Protein AF-A0A8J2T578-F1 (afdb_monomer)

Foldseek 3Di:
DDDLVNLLVVLLVLLLVLLVVLLVVLVVLCVLLVLLAPDPDRDVVSLVVSLVVLLVVLVPDPVVVVVNVVSLVSNLVSLVSQQPDDDPVLNVLSVLLNVLSVVLVVLCVPQQNVLSVCSVVVCPDPDHSSVSSNSNNVSSVSSSVSSVSNVVSSVVVVVVVVVVVVVVVVVVVVVVVVVVVVVVVVVVVVVVVVVVVVVVVVVVVVVVVVVVVVVVVVVVVVVVVLVPDPVNVVVVCCCVPPPPVVVVVVVVVVVVVVVVVVVVVVD

Solvent-accessible surface area (backbone atoms only — not comparable to full-atom values): 14144 Å² total; per-residue (Å²): 131,86,50,69,72,56,48,36,53,49,14,51,50,36,32,50,54,25,35,52,51,52,34,52,63,39,52,64,51,42,79,46,32,47,49,64,71,68,54,95,75,59,52,70,69,49,50,55,50,38,43,54,48,38,37,50,60,60,65,56,55,64,83,69,52,47,56,57,53,51,38,52,49,45,21,51,48,13,46,54,56,39,62,73,73,53,55,84,92,50,35,64,53,54,51,52,28,45,47,34,52,50,52,37,52,49,47,42,62,64,44,47,52,45,41,32,51,25,54,67,69,72,59,55,78,95,46,54,65,66,58,46,52,38,53,37,38,51,51,36,53,53,39,38,50,29,36,50,48,28,48,51,41,53,50,50,57,49,49,54,53,50,54,52,53,56,54,53,50,54,51,53,53,50,52,50,51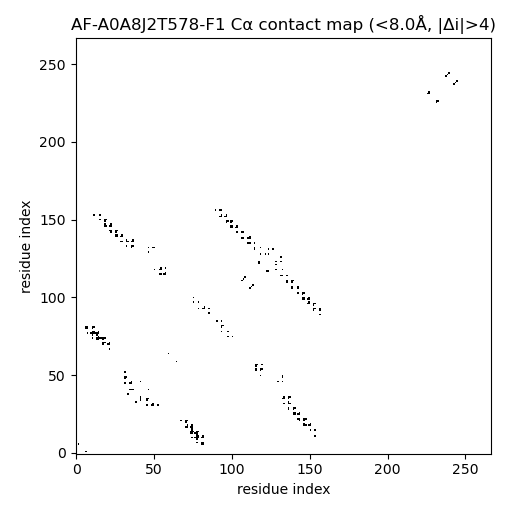,49,51,48,50,53,50,50,53,50,52,50,50,50,54,51,48,54,54,50,52,54,51,49,50,55,51,51,52,53,51,53,54,52,50,52,50,56,50,50,56,52,49,52,53,49,51,58,54,45,74,71,32,72,70,48,58,55,50,51,51,47,39,64,77,62,43,48,66,55,53,50,53,52,49,55,49,50,53,52,52,53,53,53,61,58,57,75,73,76,119

InterPro domains:
  IPR013248 Secretory component protein Psh3/Shr3 [PF08229] (7-191)
  IPR013248 Secretory component protein Psh3/Shr3 [PTHR28228] (4-243)
  IPR013248 Secretory component protein Psh3/Shr3 [SM00786] (4-201)

Nearest PDB structures (foldseek):
  7rpr-assembly2_B  TM=4.096E-01  e=3.254E-01  Borrelia miyamotoi FR64b
  2ap3-assembly1_A  TM=4.839E-01  e=2.116E+00  Staphylococcus aureus subsp. aureus MW2
  8to0-assembly1_z3  TM=2.382E-01  e=2.866E+00  Mus musculus
  7a0g-assembly1_HHH  TM=2.099E-01  e=1.096E+00  Serratia marcescens

pLDDT: mean 86.68, std 11.72, range [48.09, 98.31]

Secondary structure (DSSP, 8-state):
---HHHHHHHHHHHHHHHHHHHHHHHHTTHHHHHHHHSSSS--HHHHHHHHHHHHHHHT--HHHHHHHHHHHHHHHHHHHHHHTS--TTTHHHHHHHHHHHHHHHHHIIIIIHHHHHHHHH---TTS-HHHHHHHHHHHHHHHHHHHHHHHHHHHHHHHHHHHHHHHHHHHHHHHHHHHHHHHHHHHHHHHHHHHHHHHHHHHHHHHHHHHHHHHHHHHHHHHHHHHT-HHHHHHHHHIIIIIHHHHHHHHHHHHHHHHHHHHTT--

Organism: Zygosaccharomyces bailii (strain CLIB 213 / ATCC 58445 / CBS 680 / BCRC 21525 / NBRC 1098 / NCYC 1416 / NRRL Y-2227) (NCBI:txid1333698)

Structure (mmCIF, N/CA/C/O backbone):
data_AF-A0A8J2T578-F1
#
_entry.id   AF-A0A8J2T578-F1
#
loop_
_atom_site.group_PDB
_atom_site.id
_atom_site.type_symbol
_atom_site.label_atom_id
_atom_site.label_alt_id
_atom_site.label_comp_id
_atom_site.label_asym_id
_atom_site.label_entity_id
_atom_site.label_seq_id
_atom_site.pdbx_PDB_ins_code
_atom_site.Cartn_x
_atom_site.Cartn_y
_atom_site.Cartn_z
_atom_site.occupancy
_atom_site.B_iso_or_equiv
_atom_site.auth_seq_id
_atom_site.auth_comp_id
_atom_site.auth_asym_id
_atom_site.auth_atom_id
_atom_site.pdbx_PDB_model_num
ATOM 1 N N . MET A 1 1 ? -6.872 -19.504 18.377 1.00 55.50 1 MET A N 1
ATOM 2 C CA . MET A 1 1 ? -7.358 -19.015 17.068 1.00 55.50 1 MET A CA 1
ATOM 3 C C . MET A 1 1 ? -7.238 -17.502 17.083 1.00 55.50 1 MET A C 1
ATOM 5 O O . MET A 1 1 ? -7.695 -16.916 18.054 1.00 55.50 1 MET A O 1
ATOM 9 N N . LEU A 1 2 ? -6.580 -16.898 16.089 1.00 70.00 2 LEU A N 1
ATOM 10 C CA . LEU A 1 2 ? -6.474 -15.436 15.971 1.00 70.00 2 LEU A CA 1
ATOM 11 C C . LEU A 1 2 ? -7.871 -14.826 15.816 1.00 70.00 2 LEU A C 1
ATOM 13 O O . LEU A 1 2 ? -8.663 -15.291 14.993 1.00 70.00 2 LEU A O 1
ATOM 17 N N . GLY A 1 3 ? -8.175 -13.797 16.604 1.00 83.88 3 GLY A N 1
ATOM 18 C CA . GLY A 1 3 ? -9.423 -13.054 16.464 1.00 83.88 3 GLY A CA 1
ATOM 19 C C . GLY A 1 3 ? -9.432 -12.238 15.169 1.00 83.88 3 GLY A C 1
ATOM 20 O O . GLY A 1 3 ? -8.396 -11.751 14.724 1.00 83.88 3 GLY A O 1
ATOM 21 N N . TYR A 1 4 ? -10.605 -12.019 14.566 1.00 84.00 4 TYR A N 1
ATOM 22 C CA . TYR A 1 4 ? -10.709 -11.243 13.317 1.00 84.00 4 TYR A CA 1
ATOM 23 C C . TYR A 1 4 ? -10.113 -9.830 13.443 1.00 84.00 4 TYR A C 1
ATOM 25 O O . TYR A 1 4 ? -9.417 -9.360 12.550 1.00 84.00 4 TYR A O 1
ATOM 33 N N . LYS A 1 5 ? -10.312 -9.173 14.592 1.00 83.56 5 LYS A N 1
ATOM 34 C CA . LYS A 1 5 ? -9.731 -7.852 14.871 1.00 83.56 5 LYS A CA 1
ATOM 35 C C . LYS A 1 5 ? -8.197 -7.877 14.851 1.00 83.56 5 LYS A C 1
ATOM 37 O O . LYS A 1 5 ? -7.579 -6.943 14.355 1.00 83.56 5 LYS A O 1
ATOM 42 N N . GLU A 1 6 ? -7.593 -8.944 15.367 1.00 87.38 6 GLU A N 1
ATOM 43 C CA . GLU A 1 6 ? -6.139 -9.139 15.368 1.00 87.38 6 GLU A CA 1
ATOM 44 C C . GLU A 1 6 ? -5.633 -9.413 13.950 1.00 87.38 6 GLU A C 1
ATOM 46 O O . GLU A 1 6 ? -4.634 -8.830 13.531 1.00 87.38 6 GLU A O 1
ATOM 51 N N . ALA A 1 7 ? -6.372 -10.218 13.178 1.00 88.38 7 ALA A N 1
ATOM 52 C CA . ALA A 1 7 ? -6.089 -10.455 11.767 1.00 88.38 7 ALA A CA 1
ATOM 53 C C . ALA A 1 7 ? -6.152 -9.158 10.939 1.00 88.38 7 ALA A C 1
ATOM 55 O O . ALA A 1 7 ? -5.284 -8.938 10.101 1.00 88.38 7 ALA A O 1
ATOM 56 N N . CYS A 1 8 ? -7.105 -8.259 11.204 1.00 87.94 8 CYS A N 1
ATOM 57 C CA . CYS A 1 8 ? -7.168 -6.951 10.541 1.00 87.94 8 CYS A CA 1
ATOM 58 C C . CYS A 1 8 ? -5.966 -6.059 10.871 1.00 87.94 8 CYS A C 1
ATOM 60 O O . CYS A 1 8 ? -5.420 -5.417 9.973 1.00 87.94 8 CYS A O 1
ATOM 62 N N . THR A 1 9 ? -5.532 -6.029 12.135 1.00 90.31 9 THR A N 1
ATOM 63 C CA . THR A 1 9 ? -4.321 -5.295 12.542 1.00 90.31 9 THR A CA 1
ATOM 64 C C . THR A 1 9 ? -3.083 -5.863 11.853 1.00 90.31 9 THR A C 1
ATOM 66 O O . THR A 1 9 ? -2.267 -5.104 11.332 1.00 90.31 9 THR A O 1
ATOM 69 N N . LEU A 1 10 ? -2.969 -7.194 11.786 1.00 92.62 10 LEU A N 1
ATOM 70 C CA . LEU A 1 10 ? -1.908 -7.860 11.036 1.00 92.62 10 LEU A CA 1
ATOM 71 C C . LEU A 1 10 ? -1.969 -7.481 9.553 1.00 92.62 10 LEU A C 1
ATOM 73 O O . LEU A 1 10 ? -0.960 -7.071 8.994 1.00 92.62 10 LEU A O 1
ATOM 77 N N . GLY A 1 11 ? -3.152 -7.542 8.937 1.00 93.12 11 GLY A N 1
ATOM 78 C CA . GLY A 1 11 ? -3.369 -7.169 7.540 1.00 93.12 11 GLY A CA 1
ATOM 79 C C . GLY A 1 11 ? -2.927 -5.737 7.238 1.00 93.12 11 GLY A C 1
ATOM 80 O O . GLY A 1 11 ? -2.220 -5.515 6.260 1.00 93.12 11 GLY A O 1
ATOM 81 N N . MET A 1 12 ? -3.249 -4.777 8.111 1.00 93.19 12 MET A N 1
ATOM 82 C CA . MET A 1 12 ? -2.749 -3.401 8.004 1.00 93.19 12 MET A CA 1
ATOM 83 C C . MET A 1 12 ? -1.216 -3.343 8.069 1.00 93.19 12 MET A C 1
ATOM 85 O O . MET A 1 12 ? -0.601 -2.674 7.242 1.00 93.19 12 MET A O 1
ATOM 89 N N . GLY A 1 13 ? -0.596 -4.069 9.003 1.00 94.62 13 GLY A N 1
ATOM 90 C CA . GLY A 1 13 ? 0.863 -4.169 9.095 1.00 94.62 13 GLY A CA 1
ATOM 91 C C . GLY A 1 13 ? 1.499 -4.717 7.814 1.00 94.62 13 GLY A C 1
ATOM 92 O O . GLY A 1 13 ? 2.443 -4.123 7.298 1.00 94.62 13 GLY A O 1
ATOM 93 N N . LEU A 1 14 ? 0.938 -5.791 7.247 1.00 96.75 14 LEU A N 1
ATOM 94 C CA . LEU A 1 14 ? 1.411 -6.381 5.990 1.00 96.75 14 LEU A CA 1
ATOM 95 C C . LEU A 1 14 ? 1.343 -5.378 4.829 1.00 96.75 14 LEU A C 1
ATOM 97 O O . LEU A 1 14 ? 2.316 -5.240 4.088 1.00 96.75 14 LEU A O 1
ATOM 101 N N . VAL A 1 15 ? 0.235 -4.637 4.701 1.00 97.06 15 VAL A N 1
ATOM 102 C CA . VAL A 1 15 ? 0.074 -3.605 3.661 1.00 97.06 15 VAL A CA 1
ATOM 103 C C . VAL A 1 15 ? 1.091 -2.476 3.835 1.00 97.06 15 VAL A C 1
ATOM 105 O O . VAL A 1 15 ? 1.718 -2.068 2.856 1.00 97.06 15 VAL A O 1
ATOM 108 N N . LEU A 1 16 ? 1.278 -1.975 5.061 1.00 96.94 16 LEU A N 1
ATOM 109 C CA . LEU A 1 16 ? 2.206 -0.877 5.349 1.00 96.94 16 LEU A CA 1
ATOM 110 C C . LEU A 1 16 ? 3.659 -1.274 5.070 1.00 96.94 16 LEU A C 1
ATOM 112 O O . LEU A 1 16 ? 4.381 -0.525 4.408 1.00 96.94 16 LEU A O 1
ATOM 116 N N . CYS A 1 17 ? 4.076 -2.458 5.524 1.00 96.94 17 CYS A N 1
ATOM 117 C CA . CYS A 1 17 ? 5.422 -2.974 5.285 1.00 96.94 17 CYS A CA 1
ATOM 118 C C . CYS A 1 17 ? 5.671 -3.204 3.791 1.00 96.94 17 CYS A C 1
ATOM 120 O O . CYS A 1 17 ? 6.689 -2.752 3.266 1.00 96.94 17 CYS A O 1
ATOM 122 N N . ALA A 1 18 ? 4.730 -3.848 3.094 1.00 98.00 18 ALA A N 1
ATOM 123 C CA . ALA A 1 18 ? 4.871 -4.121 1.670 1.00 98.00 18 ALA A CA 1
ATOM 124 C C . ALA A 1 18 ? 4.920 -2.837 0.835 1.00 98.00 18 ALA A C 1
ATOM 126 O O . ALA A 1 18 ? 5.813 -2.676 0.008 1.00 98.00 18 ALA A O 1
ATOM 127 N N . SER A 1 19 ? 4.005 -1.898 1.084 1.00 97.94 19 SER A N 1
ATOM 128 C CA . SER A 1 19 ? 3.948 -0.634 0.339 1.00 97.94 19 SER A CA 1
ATOM 129 C C . SER A 1 19 ? 5.201 0.210 0.575 1.00 97.94 19 SER A C 1
ATOM 131 O O . SER A 1 19 ? 5.766 0.733 -0.378 1.00 97.94 19 SER A O 1
ATOM 133 N N . SER A 1 20 ? 5.693 0.282 1.817 1.00 97.81 20 SER A N 1
ATOM 134 C CA . SER A 1 20 ? 6.933 1.005 2.144 1.00 97.81 20 SER A CA 1
ATOM 135 C C . SER A 1 20 ? 8.157 0.410 1.443 1.00 97.81 20 SER A C 1
ATOM 137 O O . SER A 1 20 ? 8.976 1.150 0.900 1.00 97.81 20 SER A O 1
ATOM 139 N N . PHE A 1 21 ? 8.267 -0.922 1.406 1.00 97.62 21 PHE A N 1
ATOM 140 C CA . PHE A 1 21 ? 9.340 -1.605 0.681 1.00 97.62 21 PHE A CA 1
ATOM 141 C C . PHE A 1 21 ? 9.286 -1.303 -0.822 1.00 97.62 21 PHE A C 1
ATOM 143 O O . PHE A 1 21 ? 10.297 -0.930 -1.413 1.00 97.62 21 PHE A O 1
ATOM 150 N N . ILE A 1 22 ? 8.100 -1.412 -1.429 1.00 97.44 22 ILE A N 1
ATOM 151 C CA . ILE A 1 22 ? 7.900 -1.159 -2.861 1.00 97.44 22 ILE A CA 1
ATOM 152 C C . ILE A 1 22 ? 8.233 0.298 -3.217 1.00 97.44 22 ILE A C 1
ATOM 154 O O . ILE A 1 22 ? 8.914 0.540 -4.213 1.00 97.44 22 ILE A O 1
ATOM 158 N N . ILE A 1 23 ? 7.826 1.264 -2.384 1.00 98.25 23 ILE A N 1
ATOM 159 C CA . ILE A 1 23 ? 8.214 2.672 -2.551 1.00 98.25 23 ILE A CA 1
ATOM 160 C C . ILE A 1 23 ? 9.735 2.802 -2.576 1.00 98.25 23 ILE A C 1
ATOM 162 O O . ILE A 1 23 ? 10.257 3.456 -3.470 1.00 98.25 23 ILE A O 1
ATOM 166 N N . GLY A 1 24 ? 10.449 2.162 -1.644 1.00 97.38 24 GLY A N 1
ATOM 167 C CA . GLY A 1 24 ? 11.913 2.195 -1.606 1.00 97.38 24 GLY A CA 1
ATOM 168 C C . GLY A 1 24 ? 12.561 1.686 -2.899 1.00 97.38 24 GLY A C 1
ATOM 169 O O . GLY A 1 24 ? 13.476 2.325 -3.416 1.00 97.38 24 GLY A O 1
ATOM 170 N N . VAL A 1 25 ? 12.042 0.587 -3.456 1.00 95.62 25 VAL A N 1
ATOM 171 C CA . VAL A 1 25 ? 12.528 -0.004 -4.716 1.00 95.62 25 VAL A CA 1
ATOM 172 C C . VAL A 1 25 ? 12.358 0.949 -5.901 1.00 95.62 25 VAL A C 1
ATOM 174 O O . VAL A 1 25 ? 13.272 1.102 -6.706 1.00 95.62 25 VAL A O 1
ATOM 177 N N . PHE A 1 26 ? 11.212 1.621 -6.026 1.00 96.50 26 PHE A N 1
ATOM 178 C CA . PHE A 1 26 ? 11.012 2.573 -7.125 1.00 96.50 26 PHE A CA 1
ATOM 179 C C . PHE A 1 26 ? 11.688 3.921 -6.872 1.00 96.50 26 PHE A C 1
ATOM 181 O O . PHE A 1 26 ? 12.154 4.562 -7.815 1.00 96.50 26 PHE A O 1
ATOM 188 N N . TYR A 1 27 ? 11.813 4.329 -5.608 1.00 97.38 27 TYR A N 1
ATOM 189 C CA . TYR A 1 27 ? 12.524 5.541 -5.221 1.00 97.38 27 TYR A CA 1
ATOM 190 C C . TYR A 1 27 ? 14.012 5.463 -5.574 1.00 97.38 27 TYR A C 1
ATOM 192 O O . TYR A 1 27 ? 14.578 6.461 -6.011 1.00 97.38 27 TYR A O 1
ATOM 200 N N . SER A 1 28 ? 14.653 4.289 -5.489 1.00 96.38 28 SER A N 1
ATOM 201 C CA . SER A 1 28 ? 16.064 4.165 -5.883 1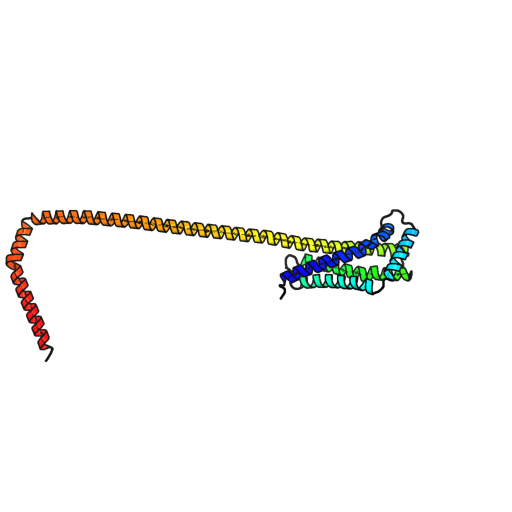.00 96.38 28 SER A CA 1
ATOM 202 C C . SER A 1 28 ? 16.316 4.461 -7.367 1.00 96.38 28 SER A C 1
ATOM 204 O O . SER A 1 28 ? 17.405 4.910 -7.715 1.00 96.38 28 SER A O 1
ATOM 206 N N . ASN A 1 29 ? 15.317 4.285 -8.242 1.00 96.75 29 ASN A N 1
ATOM 207 C CA . ASN A 1 29 ? 15.444 4.637 -9.663 1.00 96.75 29 ASN A CA 1
ATOM 208 C C . ASN A 1 29 ? 15.452 6.156 -9.901 1.00 96.75 29 ASN A C 1
ATOM 210 O O . ASN A 1 29 ? 15.956 6.615 -10.926 1.00 96.75 29 ASN A O 1
ATOM 214 N N . GLN A 1 30 ? 14.983 6.953 -8.931 1.00 96.12 30 GLN A N 1
ATOM 215 C CA . GLN A 1 30 ? 14.898 8.410 -9.064 1.00 96.12 30 GLN A CA 1
ATOM 216 C C . GLN A 1 30 ? 16.260 9.084 -9.236 1.00 96.12 30 GLN A C 1
ATOM 218 O O . GLN A 1 30 ? 16.329 10.171 -9.798 1.00 96.12 30 GLN A O 1
ATOM 223 N N . ILE A 1 31 ? 17.352 8.432 -8.828 1.00 95.00 31 ILE A N 1
ATOM 224 C CA . ILE A 1 31 ? 18.720 8.931 -9.038 1.00 95.00 31 ILE A CA 1
ATOM 225 C C . ILE A 1 31 ? 19.011 9.130 -10.538 1.00 95.00 31 ILE A C 1
ATOM 227 O O . ILE A 1 31 ? 19.732 10.056 -10.913 1.00 95.00 31 ILE A O 1
ATOM 231 N N . TYR A 1 32 ? 18.418 8.290 -11.388 1.00 96.31 32 TYR A N 1
ATOM 232 C CA . TYR A 1 32 ? 18.528 8.373 -12.840 1.00 96.31 32 TYR A CA 1
ATOM 233 C C . TYR A 1 32 ? 17.357 9.165 -13.418 1.00 96.31 32 TYR A C 1
ATOM 235 O O . TYR A 1 32 ? 17.581 10.142 -14.129 1.00 96.31 32 TYR A O 1
ATOM 243 N N . ASP A 1 33 ? 16.122 8.821 -13.038 1.00 97.00 33 ASP A N 1
ATOM 244 C CA . ASP A 1 33 ? 14.906 9.420 -13.609 1.00 97.00 33 ASP A CA 1
ATOM 245 C C . ASP A 1 33 ? 14.826 10.928 -13.403 1.00 97.00 33 ASP A C 1
ATOM 247 O O . ASP A 1 33 ? 14.333 11.650 -14.269 1.00 97.00 33 ASP A O 1
ATOM 251 N N . TYR A 1 34 ? 15.354 11.430 -12.284 1.00 95.88 34 TYR A N 1
ATOM 252 C CA . TYR A 1 34 ? 15.316 12.857 -12.003 1.00 95.88 34 TYR A CA 1
ATOM 253 C C . TYR A 1 34 ? 15.984 13.666 -13.117 1.00 95.88 34 TYR A C 1
ATOM 255 O O . TYR A 1 34 ? 15.456 14.699 -13.520 1.00 95.88 34 TYR A O 1
ATOM 263 N N . ARG A 1 35 ? 17.102 13.171 -13.666 1.00 95.00 35 ARG A N 1
ATOM 264 C CA . ARG A 1 35 ? 17.857 13.837 -14.739 1.00 95.00 35 ARG A CA 1
ATOM 265 C C . ARG A 1 35 ? 17.131 13.836 -16.084 1.00 95.00 35 ARG A C 1
ATOM 267 O O . ARG A 1 35 ? 17.473 14.643 -16.941 1.00 95.00 35 ARG A O 1
ATOM 274 N N . LEU A 1 36 ? 16.138 12.967 -16.260 1.00 94.69 36 LEU A N 1
ATOM 275 C CA . LEU A 1 36 ? 15.358 12.846 -17.491 1.00 94.69 36 LEU A CA 1
ATOM 276 C C . LEU A 1 36 ? 14.096 13.715 -17.457 1.00 94.69 36 LEU A C 1
ATOM 278 O O . LEU A 1 36 ? 13.602 14.108 -18.508 1.00 94.69 36 LEU A O 1
ATOM 282 N N . LEU A 1 37 ? 13.552 13.976 -16.263 1.00 95.25 37 LEU A N 1
ATOM 283 C CA . LEU A 1 37 ? 12.194 14.508 -16.111 1.00 95.25 37 LEU A CA 1
ATOM 284 C C . LEU A 1 37 ? 12.120 15.973 -15.680 1.00 95.25 37 LEU A C 1
ATOM 286 O O . LEU A 1 37 ? 11.166 16.659 -16.038 1.00 95.25 37 LEU A O 1
ATOM 290 N N . PHE A 1 38 ? 13.075 16.446 -14.877 1.00 94.31 38 PHE A N 1
ATOM 291 C CA . PHE A 1 38 ? 12.969 17.751 -14.208 1.00 94.31 38 PHE A CA 1
ATOM 292 C C . PHE A 1 38 ? 13.922 18.844 -14.716 1.00 94.31 38 PHE A C 1
ATOM 294 O O . PHE A 1 38 ? 13.542 20.017 -14.648 1.00 94.31 38 PHE A O 1
ATOM 301 N N . PRO A 1 39 ? 15.147 18.545 -15.195 1.00 92.12 39 PRO A N 1
ATOM 302 C CA . PRO A 1 39 ? 16.009 19.559 -15.788 1.00 92.12 39 PRO A CA 1
ATOM 303 C C . PRO A 1 39 ? 15.360 20.246 -16.990 1.00 92.12 39 PRO A C 1
ATOM 305 O O . PRO A 1 39 ? 14.634 19.628 -17.761 1.00 92.12 39 PRO A O 1
ATOM 308 N N . LYS A 1 40 ? 15.668 21.537 -17.176 1.00 82.19 40 LYS A N 1
ATOM 309 C CA . LYS A 1 40 ? 15.215 22.301 -18.352 1.00 82.19 40 LYS A CA 1
ATOM 310 C C . LYS A 1 40 ? 15.790 21.749 -19.656 1.00 82.19 40 LYS A C 1
ATOM 312 O O . LYS A 1 40 ? 15.116 21.787 -20.677 1.00 82.19 40 LYS A O 1
ATOM 317 N N . GLU A 1 41 ? 17.023 21.253 -19.600 1.00 87.00 41 GLU A N 1
ATOM 318 C CA . GLU A 1 41 ? 17.707 20.603 -20.712 1.00 87.00 41 GLU A CA 1
ATOM 319 C C . GLU A 1 41 ? 18.416 19.355 -20.179 1.00 87.00 41 GLU A C 1
ATOM 321 O O . GLU A 1 41 ? 19.390 19.453 -19.431 1.00 87.00 41 GLU A O 1
ATOM 326 N N . SER A 1 42 ? 17.894 18.179 -20.527 1.00 90.69 42 SER A N 1
ATOM 327 C CA . SER A 1 42 ? 18.545 16.894 -20.262 1.00 90.69 42 SER A CA 1
ATOM 328 C C . SER A 1 42 ? 19.539 16.592 -21.376 1.00 90.69 42 SER A C 1
ATOM 330 O O . SER A 1 42 ? 19.210 16.702 -22.559 1.00 90.69 42 SER A O 1
ATOM 332 N N . THR A 1 43 ? 20.763 16.208 -21.016 1.00 94.62 43 THR A N 1
ATOM 333 C CA . THR A 1 43 ? 21.799 15.905 -22.009 1.00 94.62 43 THR A CA 1
ATOM 334 C C . THR A 1 43 ? 21.647 14.480 -22.536 1.00 94.62 43 THR A C 1
ATOM 336 O O . THR A 1 43 ? 21.121 13.609 -21.845 1.00 94.62 43 THR A O 1
ATOM 339 N N . GLN A 1 44 ? 22.167 14.192 -23.735 1.00 95.31 44 GLN A N 1
ATOM 340 C CA . GLN A 1 44 ? 22.175 12.814 -24.249 1.00 95.31 44 GLN A CA 1
ATOM 341 C C . GLN A 1 44 ? 22.925 11.855 -23.308 1.00 95.31 44 GLN 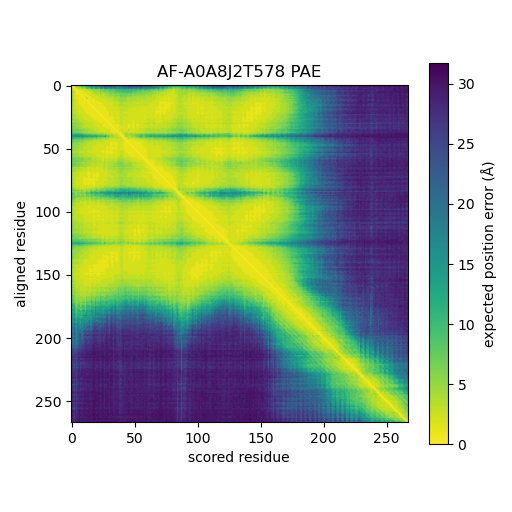A C 1
ATOM 343 O O . GLN A 1 44 ? 22.508 10.718 -23.127 1.00 95.31 44 GLN A O 1
ATOM 348 N N . ALA A 1 45 ? 23.971 12.333 -22.626 1.00 96.12 45 ALA A N 1
ATOM 349 C CA . ALA A 1 45 ? 24.697 11.537 -21.641 1.00 96.12 45 ALA A CA 1
ATOM 350 C C . ALA A 1 45 ? 23.818 11.107 -20.448 1.00 96.12 45 ALA A C 1
ATOM 352 O O . ALA A 1 45 ? 24.029 10.026 -19.896 1.00 96.12 45 ALA A O 1
ATOM 353 N N . ASP A 1 46 ? 22.825 11.918 -20.060 1.00 96.12 46 ASP A N 1
ATOM 354 C CA . ASP A 1 46 ? 21.864 11.560 -19.012 1.00 96.12 46 ASP A CA 1
ATOM 355 C C . ASP A 1 46 ? 20.936 10.429 -19.472 1.00 96.12 46 ASP A C 1
ATOM 357 O O . ASP A 1 46 ? 20.726 9.467 -18.726 1.00 96.12 46 ASP A O 1
ATOM 361 N N . PHE A 1 47 ? 20.445 10.504 -20.714 1.00 97.00 47 PHE A N 1
ATOM 362 C CA . PHE A 1 47 ? 19.641 9.441 -21.324 1.00 97.00 47 PHE A CA 1
ATOM 363 C C . PHE A 1 47 ? 20.439 8.145 -21.472 1.00 97.00 47 PHE A C 1
ATOM 365 O O . PHE A 1 47 ? 19.964 7.091 -21.053 1.00 97.00 47 PHE A O 1
ATOM 372 N N . ASP A 1 48 ? 21.682 8.217 -21.951 1.00 97.56 48 ASP A N 1
ATOM 373 C CA . ASP A 1 48 ? 22.546 7.043 -22.086 1.00 97.56 48 ASP A CA 1
ATOM 374 C C . ASP A 1 48 ? 22.850 6.398 -20.721 1.00 97.56 48 ASP A C 1
ATOM 376 O O . ASP A 1 48 ? 23.005 5.179 -20.609 1.00 97.56 48 ASP A O 1
ATOM 380 N N . ASN A 1 49 ? 22.977 7.200 -19.659 1.00 97.44 49 ASN A N 1
ATOM 381 C CA . ASN A 1 49 ? 23.180 6.692 -18.304 1.00 97.44 49 ASN A CA 1
ATOM 382 C C . ASN A 1 49 ? 21.926 5.975 -17.775 1.00 97.44 49 ASN A C 1
ATOM 384 O O . ASN A 1 49 ? 22.029 4.870 -17.242 1.00 97.44 49 ASN A O 1
ATOM 388 N N . ALA A 1 50 ? 20.739 6.559 -17.966 1.00 97.38 50 ALA A N 1
ATOM 389 C CA . ALA A 1 50 ? 19.480 5.919 -17.588 1.00 97.38 50 ALA A CA 1
ATOM 390 C C . ALA A 1 50 ? 19.205 4.646 -18.399 1.00 97.38 50 ALA A C 1
ATOM 392 O O . ALA A 1 50 ? 18.783 3.641 -17.832 1.00 97.38 50 ALA A O 1
ATOM 393 N N . LEU A 1 51 ? 19.513 4.638 -19.697 1.00 98.06 51 LEU A N 1
ATOM 394 C CA . LEU A 1 51 ? 19.400 3.450 -20.539 1.00 98.06 51 LEU A CA 1
ATOM 395 C C . LEU A 1 51 ? 20.260 2.300 -20.002 1.00 98.06 51 LEU A C 1
ATOM 397 O O . LEU A 1 51 ? 19.754 1.198 -19.790 1.00 98.06 51 LEU A O 1
ATOM 401 N N . ARG A 1 52 ? 21.540 2.562 -19.699 1.00 97.94 52 ARG A N 1
ATOM 402 C CA . ARG A 1 52 ? 22.445 1.562 -19.098 1.00 97.94 52 ARG A CA 1
ATOM 403 C C . ARG A 1 52 ? 21.932 1.054 -17.751 1.00 97.94 52 ARG A C 1
ATOM 405 O O . ARG A 1 52 ? 22.021 -0.145 -17.471 1.00 97.94 52 ARG A O 1
ATOM 412 N N . HIS A 1 53 ? 21.379 1.944 -16.925 1.00 97.44 53 HIS A N 1
ATOM 413 C CA . HIS A 1 53 ? 20.732 1.569 -15.667 1.00 97.44 53 HIS A CA 1
ATOM 414 C C . HIS A 1 53 ? 19.569 0.604 -15.912 1.00 97.44 53 HIS A C 1
ATOM 416 O O . HIS A 1 53 ? 19.567 -0.501 -15.374 1.00 97.44 53 HIS A O 1
ATOM 422 N N . TYR A 1 54 ? 18.631 0.946 -16.793 1.00 97.69 54 TYR A N 1
ATOM 423 C CA . TYR A 1 54 ? 17.471 0.100 -17.079 1.00 97.69 54 TYR A CA 1
ATOM 424 C C . TYR A 1 54 ? 17.825 -1.230 -17.747 1.00 97.69 54 TYR A C 1
ATOM 426 O O . TYR A 1 54 ? 17.236 -2.261 -17.415 1.00 97.69 54 TYR A O 1
ATOM 434 N N . GLN A 1 55 ? 18.838 -1.252 -18.609 1.00 97.44 55 GLN A N 1
ATOM 435 C CA . GLN A 1 55 ? 19.401 -2.494 -19.138 1.00 97.44 55 GLN A CA 1
ATOM 436 C C . GLN A 1 55 ? 19.985 -3.364 -18.018 1.00 97.44 55 GLN A C 1
ATOM 438 O O . GLN A 1 55 ? 19.798 -4.580 -18.018 1.00 97.44 55 GLN A O 1
ATOM 443 N N . THR A 1 56 ? 20.635 -2.762 -17.021 1.00 96.12 56 THR A N 1
ATOM 444 C CA . THR A 1 56 ? 21.135 -3.489 -15.844 1.00 96.12 56 THR A CA 1
ATOM 445 C C . THR A 1 56 ? 19.982 -4.038 -15.004 1.00 96.12 56 THR A C 1
ATOM 447 O O . THR A 1 56 ? 19.972 -5.227 -14.687 1.00 96.12 56 THR A O 1
ATOM 450 N N . VAL A 1 57 ? 18.964 -3.218 -14.724 1.00 95.00 57 VAL A N 1
ATOM 451 C CA . VAL A 1 57 ? 17.756 -3.631 -13.989 1.00 95.00 57 VAL A CA 1
ATOM 452 C C . VAL A 1 57 ? 17.055 -4.794 -14.693 1.00 95.00 57 VAL A C 1
ATOM 454 O O . VAL A 1 57 ? 16.662 -5.759 -14.043 1.00 95.00 57 VAL A O 1
ATOM 457 N N . SER A 1 58 ? 16.948 -4.763 -16.019 1.00 94.50 58 SER A N 1
ATOM 458 C CA . SER A 1 58 ? 16.299 -5.832 -16.786 1.00 94.50 58 SER A CA 1
ATOM 459 C C . SER A 1 58 ? 17.032 -7.183 -16.705 1.00 94.50 58 SER A C 1
ATOM 461 O O . SER A 1 58 ? 16.407 -8.237 -16.804 1.00 94.50 58 SER A O 1
ATOM 463 N N . LYS A 1 59 ? 18.355 -7.151 -16.494 1.00 94.94 59 LYS A N 1
ATOM 464 C CA . LYS A 1 59 ? 19.232 -8.324 -16.375 1.00 94.94 59 LYS A CA 1
ATOM 465 C C . LYS A 1 59 ? 19.360 -8.813 -14.931 1.00 94.94 59 LYS A C 1
ATOM 467 O O . LYS A 1 59 ? 20.173 -9.693 -14.652 1.00 94.94 59 LYS A O 1
ATOM 472 N N . THR A 1 60 ? 18.573 -8.255 -14.011 1.00 92.94 60 THR A N 1
ATOM 473 C CA . THR A 1 60 ? 18.565 -8.660 -12.605 1.00 92.94 60 THR A CA 1
ATOM 474 C C . THR A 1 60 ? 18.263 -10.158 -12.491 1.00 92.94 60 THR A C 1
ATOM 476 O O . THR A 1 60 ? 17.255 -10.626 -13.030 1.00 92.94 60 THR A O 1
ATOM 479 N N . PRO A 1 61 ? 19.102 -10.940 -11.787 1.00 94.81 61 PRO A N 1
ATOM 480 C CA . PRO A 1 61 ? 18.888 -12.372 -11.663 1.00 94.81 61 PRO A CA 1
ATOM 481 C C . PRO A 1 61 ? 17.612 -12.659 -10.861 1.00 94.81 61 PRO A C 1
ATOM 483 O O . PRO A 1 61 ? 17.290 -11.967 -9.893 1.00 94.81 61 PRO A O 1
ATOM 486 N N . VAL A 1 62 ? 16.899 -13.726 -11.236 1.00 92.06 62 VAL A N 1
ATOM 487 C CA . VAL A 1 62 ? 15.594 -14.101 -10.657 1.00 92.06 62 VAL A CA 1
ATOM 488 C C . VAL A 1 62 ? 15.574 -14.111 -9.119 1.00 92.06 62 VAL A C 1
ATOM 490 O O . VAL A 1 62 ? 14.620 -13.568 -8.561 1.00 92.06 62 VAL A O 1
ATOM 493 N N . PRO A 1 63 ? 16.597 -14.622 -8.398 1.00 94.31 63 PRO A N 1
ATOM 494 C CA . PRO A 1 63 ? 16.602 -14.600 -6.933 1.00 94.31 63 PRO A CA 1
ATOM 495 C C . PRO A 1 63 ? 16.481 -13.205 -6.307 1.00 94.31 63 PRO A C 1
ATOM 497 O O . PRO A 1 63 ? 15.983 -13.093 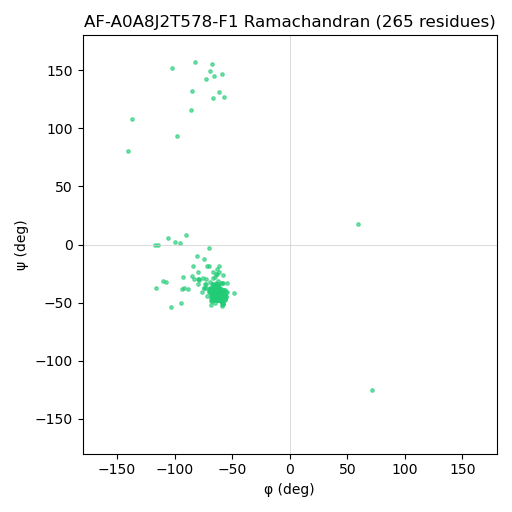-5.194 1.00 94.31 63 PRO A O 1
ATOM 500 N N . VAL A 1 64 ? 16.898 -12.145 -7.008 1.00 91.50 64 VAL A N 1
ATOM 501 C CA . VAL A 1 64 ? 16.770 -10.754 -6.538 1.00 91.50 64 VAL A CA 1
ATOM 502 C C . VAL A 1 64 ? 15.371 -10.194 -6.830 1.00 91.50 64 VAL A C 1
ATOM 504 O O . VAL A 1 64 ? 14.855 -9.392 -6.056 1.00 91.50 64 VAL A O 1
ATOM 507 N N . MET A 1 65 ? 14.710 -10.666 -7.892 1.00 89.25 65 MET A N 1
ATOM 508 C CA . MET A 1 65 ? 13.341 -10.262 -8.248 1.00 89.25 65 MET A CA 1
ATOM 509 C C . MET A 1 65 ? 12.265 -10.983 -7.422 1.00 89.25 65 MET A C 1
ATOM 511 O O . MET A 1 65 ? 11.198 -10.423 -7.171 1.00 89.25 65 MET A O 1
ATOM 515 N N . VAL A 1 66 ? 12.529 -12.216 -6.973 1.00 93.12 66 VAL A N 1
ATOM 516 C CA . VAL A 1 66 ? 11.577 -13.022 -6.185 1.00 93.12 66 VAL A CA 1
ATOM 517 C C . VAL A 1 66 ? 11.107 -12.305 -4.907 1.00 93.12 66 VAL A C 1
ATOM 519 O O . VAL A 1 66 ? 9.893 -12.239 -4.704 1.00 93.12 66 VAL A O 1
ATOM 522 N N . PRO A 1 67 ? 11.986 -11.713 -4.071 1.00 93.81 67 PRO A N 1
ATOM 523 C CA . PRO A 1 67 ? 11.567 -10.955 -2.893 1.00 93.81 67 PRO A CA 1
ATOM 524 C C . PRO A 1 67 ? 10.569 -9.838 -3.202 1.00 93.81 67 PRO A C 1
ATOM 526 O O . PRO A 1 67 ? 9.594 -9.687 -2.470 1.00 93.81 67 PRO A O 1
ATOM 529 N N . LEU A 1 68 ? 10.750 -9.097 -4.301 1.00 92.62 68 LEU A N 1
ATOM 530 C CA . LEU A 1 68 ? 9.816 -8.041 -4.701 1.00 92.62 68 LEU A CA 1
ATOM 531 C C . LEU A 1 68 ? 8.422 -8.612 -4.998 1.00 92.62 68 LEU A C 1
ATOM 533 O O . LEU A 1 68 ? 7.419 -8.081 -4.517 1.00 92.62 68 LEU A O 1
ATOM 537 N N . GLY A 1 69 ? 8.355 -9.724 -5.735 1.00 94.25 69 GLY A N 1
ATOM 538 C CA . GLY A 1 69 ? 7.096 -10.420 -6.007 1.00 94.25 69 GLY A CA 1
ATOM 539 C C . GLY A 1 69 ? 6.428 -10.953 -4.736 1.00 94.25 69 GLY A C 1
ATOM 540 O O . GLY A 1 69 ? 5.225 -10.775 -4.550 1.00 94.25 69 GLY A O 1
ATOM 541 N N . VAL A 1 70 ? 7.208 -11.540 -3.823 1.00 96.88 70 VAL A N 1
ATOM 542 C CA . VAL A 1 70 ? 6.714 -12.059 -2.536 1.00 96.88 70 VAL A CA 1
ATOM 543 C C . VAL A 1 70 ? 6.166 -10.936 -1.660 1.00 96.88 70 VAL A C 1
ATOM 545 O O . VAL A 1 70 ? 5.052 -11.047 -1.155 1.00 96.88 70 VAL A O 1
ATOM 548 N N . VAL A 1 71 ? 6.903 -9.834 -1.508 1.00 97.44 71 VAL A N 1
ATOM 549 C CA . VAL A 1 71 ? 6.452 -8.673 -0.727 1.00 97.44 71 VAL A CA 1
ATOM 550 C C . VAL A 1 71 ? 5.178 -8.075 -1.329 1.00 97.44 71 VAL A C 1
ATOM 552 O O . VAL A 1 71 ? 4.248 -7.742 -0.594 1.00 97.44 71 VAL A O 1
ATOM 555 N N . THR A 1 72 ? 5.088 -8.021 -2.660 1.00 96.50 72 THR A N 1
ATOM 556 C CA . THR A 1 72 ? 3.876 -7.572 -3.359 1.00 96.50 72 THR A CA 1
ATOM 557 C C . THR A 1 72 ? 2.682 -8.495 -3.077 1.00 96.50 72 THR A C 1
ATOM 559 O O . THR A 1 72 ? 1.583 -8.034 -2.771 1.00 96.50 72 THR A O 1
ATOM 562 N N . ALA A 1 73 ? 2.886 -9.815 -3.102 1.00 97.06 73 ALA A N 1
ATOM 563 C CA . ALA A 1 73 ? 1.842 -10.781 -2.764 1.00 97.06 73 ALA A CA 1
ATOM 564 C C . ALA A 1 73 ? 1.399 -10.670 -1.294 1.00 97.06 73 ALA A C 1
ATOM 566 O O . ALA A 1 73 ? 0.205 -10.730 -1.004 1.00 97.06 73 ALA A O 1
ATOM 567 N N . ILE A 1 74 ? 2.340 -10.452 -0.369 1.00 97.25 74 ILE A N 1
ATOM 568 C CA . ILE A 1 74 ? 2.054 -10.242 1.057 1.00 97.25 74 ILE A CA 1
ATOM 569 C C . ILE A 1 74 ? 1.180 -8.999 1.271 1.00 97.25 74 ILE A C 1
ATOM 571 O O . ILE A 1 74 ? 0.215 -9.059 2.036 1.00 97.25 74 ILE A O 1
ATOM 575 N N . GLY A 1 75 ? 1.470 -7.889 0.585 1.00 96.88 75 GLY A N 1
ATOM 576 C CA . GLY A 1 75 ? 0.634 -6.687 0.658 1.00 96.88 75 GLY A CA 1
ATOM 577 C C . GLY A 1 75 ? -0.784 -6.931 0.134 1.00 96.88 75 GLY A C 1
ATOM 578 O O . GLY A 1 75 ? -1.760 -6.539 0.776 1.00 96.88 75 GLY A O 1
ATOM 579 N N . LEU A 1 76 ? -0.910 -7.671 -0.972 1.00 96.50 76 LEU A N 1
ATOM 580 C CA . LEU A 1 76 ? -2.198 -8.120 -1.512 1.00 96.50 76 LEU A CA 1
ATOM 581 C C . LEU A 1 76 ? -2.981 -8.970 -0.501 1.00 96.50 76 LEU A C 1
ATOM 583 O O . LEU A 1 76 ? -4.154 -8.701 -0.251 1.00 96.50 76 LEU A O 1
ATOM 587 N N . ILE A 1 77 ? -2.330 -9.946 0.139 1.00 96.12 77 ILE A N 1
ATOM 588 C CA . ILE A 1 77 ? -2.934 -10.762 1.204 1.00 96.12 77 ILE A CA 1
ATOM 589 C C . ILE A 1 77 ? -3.417 -9.872 2.356 1.00 96.12 77 ILE A C 1
ATOM 591 O O . ILE A 1 77 ? -4.530 -10.059 2.848 1.00 96.12 77 ILE A O 1
ATOM 595 N N . GLY A 1 78 ? -2.627 -8.871 2.752 1.00 94.94 78 GLY A N 1
ATOM 596 C CA . GLY A 1 78 ? -3.018 -7.900 3.774 1.00 94.94 78 GLY A CA 1
ATOM 597 C C . GLY A 1 78 ? -4.319 -7.161 3.437 1.00 94.94 78 GLY A C 1
ATOM 598 O O . GLY A 1 78 ? -5.190 -7.031 4.299 1.00 94.94 78 GLY A O 1
ATOM 599 N N . HIS A 1 79 ? -4.503 -6.754 2.177 1.00 95.06 79 HIS A N 1
ATOM 600 C CA . HIS A 1 79 ? -5.767 -6.177 1.711 1.00 95.06 79 HIS A CA 1
ATOM 601 C C . HIS A 1 79 ? -6.926 -7.181 1.731 1.00 95.06 79 HIS A C 1
ATOM 603 O O . HIS A 1 79 ? -8.021 -6.840 2.183 1.00 95.06 79 HIS A O 1
ATOM 609 N N . LEU A 1 80 ? -6.696 -8.418 1.281 1.00 92.69 80 LEU A N 1
ATOM 610 C CA . LEU A 1 80 ? -7.732 -9.455 1.236 1.00 92.69 80 LEU A CA 1
ATOM 611 C C . LEU A 1 80 ? -8.250 -9.826 2.632 1.00 92.69 80 LEU A C 1
ATOM 613 O O . LEU A 1 80 ? -9.456 -9.998 2.804 1.00 92.69 80 LEU A O 1
ATOM 617 N N . ILE A 1 81 ? -7.371 -9.884 3.640 1.00 91.25 81 ILE A N 1
ATOM 618 C CA . ILE A 1 81 ? -7.763 -10.143 5.036 1.00 91.25 81 ILE A CA 1
ATOM 619 C C . ILE A 1 81 ? -8.776 -9.098 5.520 1.00 91.25 81 ILE A C 1
ATOM 621 O O . ILE A 1 81 ? -9.766 -9.446 6.163 1.00 91.25 81 ILE A O 1
ATOM 625 N N . ARG A 1 82 ? -8.549 -7.822 5.195 1.00 86.81 82 ARG A N 1
ATOM 626 C CA . ARG A 1 82 ? -9.399 -6.714 5.653 1.00 86.81 82 ARG A CA 1
ATOM 627 C C . ARG A 1 82 ? -10.752 -6.663 4.945 1.00 86.81 82 ARG A C 1
ATOM 629 O O . ARG A 1 82 ? -11.767 -6.366 5.568 1.00 86.81 82 ARG A O 1
ATOM 636 N N . ILE A 1 83 ? -10.782 -7.039 3.669 1.00 86.75 83 ILE A N 1
ATOM 637 C CA . ILE A 1 83 ? -11.997 -7.020 2.842 1.00 86.75 83 ILE A CA 1
ATOM 638 C C . ILE A 1 83 ? -12.971 -8.155 3.181 1.00 86.75 83 ILE A C 1
ATOM 640 O O . ILE A 1 83 ? -14.128 -8.105 2.769 1.00 86.75 83 ILE A O 1
ATOM 644 N N . TYR A 1 84 ? -12.561 -9.157 3.963 1.00 84.69 84 TYR A N 1
ATOM 645 C CA . TYR A 1 84 ? -13.436 -10.277 4.314 1.00 84.69 84 TYR A CA 1
ATOM 646 C C . TYR A 1 84 ? -14.694 -9.850 5.097 1.00 84.69 84 TYR A C 1
ATOM 648 O O . TYR A 1 84 ? -15.791 -10.337 4.824 1.00 84.69 84 TYR A O 1
ATOM 656 N N . LYS A 1 85 ? -14.563 -8.924 6.056 1.00 82.69 85 LYS A N 1
ATOM 657 C CA . LYS A 1 85 ? -15.689 -8.285 6.766 1.00 82.69 85 LYS A CA 1
ATOM 658 C C . LYS A 1 85 ? -15.389 -6.795 6.968 1.00 82.69 85 LYS A C 1
ATOM 660 O O . LYS A 1 85 ? -14.936 -6.408 8.053 1.00 82.69 85 LYS A O 1
ATOM 665 N N . PRO A 1 86 ? -15.600 -5.969 5.932 1.00 71.88 86 PRO A N 1
ATOM 666 C CA . PRO A 1 86 ? -15.240 -4.565 5.978 1.00 71.88 86 PRO A CA 1
ATOM 667 C C . PRO A 1 86 ? -16.211 -3.814 6.888 1.00 71.88 86 PRO A C 1
ATOM 669 O O . PRO A 1 86 ? -17.414 -4.087 6.907 1.00 71.88 86 PRO A O 1
ATOM 672 N N . ASN A 1 87 ? -15.691 -2.845 7.638 1.00 77.19 87 ASN A N 1
ATOM 673 C CA . ASN A 1 87 ? -16.529 -1.942 8.419 1.00 77.19 87 ASN A CA 1
ATOM 674 C C . ASN A 1 87 ? -17.348 -1.061 7.447 1.00 77.19 87 ASN A C 1
ATOM 676 O O . ASN A 1 87 ? -16.732 -0.427 6.585 1.00 77.19 87 ASN A O 1
ATOM 680 N N . PRO A 1 88 ? -18.692 -1.006 7.551 1.00 81.25 88 PRO A N 1
ATOM 681 C CA . PRO A 1 88 ? -19.538 -0.266 6.610 1.00 81.25 88 PRO A CA 1
ATOM 682 C C . PRO A 1 88 ? -19.139 1.207 6.457 1.00 81.25 88 PRO A C 1
ATOM 684 O O . PRO A 1 88 ? -19.197 1.726 5.343 1.00 81.25 88 PRO A O 1
ATOM 687 N N . ASP A 1 89 ? -18.646 1.837 7.524 1.00 80.88 89 ASP A N 1
ATOM 688 C CA . ASP A 1 89 ? -18.298 3.263 7.538 1.00 80.88 89 ASP A CA 1
ATOM 689 C C . ASP A 1 89 ? -16.934 3.550 6.891 1.00 80.88 89 ASP A C 1
ATOM 691 O O . ASP A 1 89 ? -16.668 4.652 6.416 1.00 80.88 89 ASP A O 1
ATOM 695 N N . LEU A 1 90 ? -16.055 2.545 6.847 1.00 84.69 90 LEU A N 1
ATOM 696 C CA . LEU A 1 90 ? -14.669 2.674 6.376 1.00 84.69 90 LEU A CA 1
ATOM 697 C C . LEU A 1 90 ? -14.394 1.879 5.094 1.00 84.69 90 LEU A C 1
ATOM 699 O O . LEU A 1 90 ? -13.290 1.921 4.550 1.00 84.69 90 LEU A O 1
ATOM 703 N N . ARG A 1 91 ? -15.407 1.182 4.576 1.00 87.94 91 ARG A N 1
ATOM 704 C CA . ARG A 1 91 ? -15.310 0.295 3.414 1.00 87.94 91 ARG A CA 1
ATOM 705 C C . ARG A 1 91 ? -14.741 0.992 2.177 1.00 87.94 91 ARG A C 1
ATOM 707 O O . ARG A 1 91 ? -13.907 0.418 1.483 1.00 87.94 91 ARG A O 1
ATOM 714 N N . ASN A 1 92 ? -15.138 2.240 1.924 1.00 89.88 92 ASN A N 1
ATOM 715 C CA . ASN A 1 92 ? -14.647 3.002 0.771 1.00 89.88 92 ASN A CA 1
ATOM 716 C C . ASN A 1 92 ? -13.140 3.281 0.866 1.00 89.88 92 ASN A C 1
ATOM 718 O O . ASN A 1 92 ? -12.447 3.198 -0.143 1.00 89.88 92 ASN A O 1
ATOM 722 N N . PHE A 1 93 ? -12.622 3.554 2.067 1.00 89.38 93 PHE A N 1
ATOM 723 C CA . PHE A 1 93 ? -11.186 3.743 2.289 1.00 89.38 93 PHE A CA 1
ATOM 724 C C . PHE A 1 93 ? -10.407 2.440 2.071 1.00 89.38 93 PHE A C 1
ATOM 726 O O . PHE A 1 93 ? -9.329 2.461 1.478 1.00 89.38 93 PHE A O 1
ATOM 733 N N . GLU A 1 94 ? -10.955 1.297 2.497 1.00 91.88 94 GLU A N 1
ATOM 734 C CA . GLU A 1 94 ? -10.327 -0.009 2.260 1.00 91.88 94 GLU A CA 1
ATOM 735 C C . GLU A 1 94 ? -10.305 -0.384 0.772 1.00 91.88 94 GLU A C 1
ATOM 737 O O . GLU A 1 94 ? -9.266 -0.813 0.268 1.00 91.88 94 GLU A O 1
ATOM 742 N N . TYR A 1 95 ? -11.408 -0.163 0.049 1.00 92.94 95 TYR A N 1
ATOM 743 C CA . TYR A 1 95 ? -11.483 -0.427 -1.391 1.00 92.94 95 TYR A CA 1
ATOM 744 C C . TYR A 1 95 ? -10.643 0.535 -2.219 1.00 92.94 95 TYR A C 1
ATOM 746 O O . TYR A 1 95 ? -9.969 0.089 -3.142 1.00 92.94 95 TYR A O 1
ATOM 754 N N . ALA A 1 96 ? -10.627 1.825 -1.881 1.00 94.81 96 ALA A N 1
ATOM 755 C CA . ALA A 1 96 ? -9.746 2.784 -2.538 1.00 94.81 96 ALA A CA 1
ATOM 756 C C . ALA A 1 96 ? -8.279 2.379 -2.353 1.00 94.81 96 ALA A C 1
ATOM 758 O O . ALA A 1 96 ? -7.508 2.383 -3.309 1.00 94.81 96 ALA A O 1
ATOM 759 N N . SER A 1 97 ? -7.906 1.951 -1.144 1.00 95.88 97 SER A N 1
ATOM 760 C CA . SER A 1 97 ? -6.542 1.517 -0.858 1.00 95.88 97 SER A CA 1
ATOM 761 C C . SER A 1 97 ? -6.161 0.247 -1.626 1.00 95.88 97 SER A C 1
ATOM 763 O O . SER A 1 97 ? -5.088 0.222 -2.225 1.00 95.88 97 SER A O 1
ATOM 765 N N . LEU A 1 98 ? -7.040 -0.763 -1.689 1.00 95.81 98 LEU A N 1
ATOM 766 C CA . LEU A 1 98 ? -6.824 -1.929 -2.557 1.00 95.81 98 LEU A CA 1
ATOM 767 C C . LEU A 1 98 ? -6.745 -1.516 -4.035 1.00 95.81 98 LEU A C 1
ATOM 769 O O . LEU A 1 98 ? -5.903 -2.029 -4.765 1.00 95.81 98 LEU A O 1
ATOM 773 N N . GLY A 1 99 ? -7.604 -0.596 -4.476 1.00 96.88 99 GLY A N 1
ATOM 774 C CA . GLY A 1 99 ? -7.626 -0.095 -5.846 1.00 96.88 99 GLY A CA 1
ATOM 775 C C . GLY A 1 99 ? -6.289 0.521 -6.248 1.00 96.88 99 GLY A C 1
ATOM 776 O O . GLY A 1 99 ? -5.719 0.112 -7.254 1.00 96.88 99 GLY A O 1
ATOM 777 N N . LEU A 1 100 ? -5.741 1.433 -5.436 1.00 97.50 100 LEU A N 1
ATOM 778 C CA . LEU A 1 100 ? -4.412 2.013 -5.677 1.00 97.50 100 LEU A CA 1
ATOM 779 C C . LEU A 1 100 ? -3.320 0.935 -5.712 1.00 97.50 100 LEU A C 1
ATOM 781 O O . LEU A 1 100 ? -2.458 0.972 -6.588 1.00 97.50 100 LEU A O 1
ATOM 785 N N . TYR A 1 101 ? -3.375 -0.041 -4.800 1.00 97.94 101 TYR A N 1
ATOM 786 C CA . TYR A 1 101 ? -2.421 -1.151 -4.772 1.00 97.94 101 TYR A CA 1
ATOM 787 C C . TYR A 1 101 ? -2.478 -1.980 -6.065 1.00 97.94 101 TYR A C 1
ATOM 789 O O . TYR A 1 101 ? -1.453 -2.264 -6.683 1.00 97.94 101 TYR A O 1
ATOM 797 N N . PHE A 1 102 ? -3.688 -2.325 -6.510 1.00 97.12 102 PHE A N 1
ATOM 798 C CA . PHE A 1 102 ? -3.924 -3.084 -7.734 1.00 97.12 102 PHE A CA 1
ATOM 799 C C . PHE A 1 102 ? -3.500 -2.308 -8.986 1.00 97.12 102 PHE A C 1
ATOM 801 O O . PHE A 1 102 ? -2.796 -2.855 -9.833 1.00 97.12 102 PHE A O 1
ATOM 808 N N . PHE A 1 103 ? -3.843 -1.020 -9.083 1.00 97.25 103 PHE A N 1
ATOM 809 C CA . PHE A 1 103 ? -3.389 -0.172 -10.186 1.00 97.25 103 PHE A CA 1
ATOM 810 C C . PHE A 1 103 ? -1.866 -0.030 -10.217 1.00 97.25 103 PHE A C 1
ATOM 812 O O . PHE A 1 103 ? -1.288 -0.013 -11.302 1.00 97.25 103 PHE A O 1
ATOM 819 N N . GLY A 1 104 ? -1.202 -0.010 -9.057 1.00 97.69 104 GLY A N 1
ATOM 820 C CA . GLY A 1 104 ? 0.257 -0.081 -8.982 1.00 97.69 104 GLY A CA 1
ATOM 821 C C . GLY A 1 104 ? 0.811 -1.352 -9.630 1.00 97.69 104 GLY A C 1
ATOM 822 O O . GLY A 1 104 ? 1.733 -1.288 -10.441 1.00 97.69 104 GLY A O 1
ATOM 823 N N . ILE A 1 105 ? 0.203 -2.509 -9.362 1.00 97.00 105 ILE A N 1
ATOM 824 C CA . ILE A 1 105 ? 0.589 -3.768 -10.018 1.00 97.00 105 ILE A CA 1
ATOM 825 C C . ILE A 1 105 ? 0.365 -3.687 -11.533 1.00 97.00 105 ILE A C 1
ATOM 827 O O . ILE A 1 105 ? 1.240 -4.092 -12.298 1.00 97.00 105 ILE A O 1
ATOM 831 N N . CYS A 1 106 ? -0.767 -3.137 -11.983 1.00 97.25 106 CYS A N 1
ATOM 832 C CA . CYS A 1 106 ? -1.040 -2.963 -13.410 1.00 97.25 106 CYS A CA 1
ATOM 833 C C . CYS A 1 106 ? 0.033 -2.108 -14.090 1.00 97.25 106 CYS A C 1
ATOM 835 O O . CYS A 1 106 ? 0.622 -2.564 -15.064 1.00 97.25 106 CYS A O 1
ATOM 837 N N . VAL A 1 107 ? 0.345 -0.927 -13.545 1.00 97.38 107 VAL A N 1
ATOM 838 C CA . VAL A 1 107 ? 1.375 -0.030 -14.098 1.00 97.38 107 VAL A CA 1
ATOM 839 C C . VAL A 1 107 ? 2.746 -0.706 -14.127 1.00 97.38 107 VAL A C 1
ATOM 841 O O . VAL A 1 107 ? 3.480 -0.568 -15.104 1.00 97.38 107 VAL A O 1
ATOM 844 N N . PHE A 1 108 ? 3.097 -1.484 -13.101 1.00 96.12 108 PHE A N 1
ATOM 845 C CA . PHE A 1 108 ? 4.335 -2.259 -13.124 1.00 96.12 108 PHE A CA 1
ATOM 846 C C . PHE A 1 108 ? 4.367 -3.257 -14.291 1.00 96.12 108 PHE A C 1
ATOM 848 O O . PHE A 1 108 ? 5.346 -3.319 -15.037 1.00 96.12 108 PHE A O 1
ATOM 855 N N . LEU A 1 109 ? 3.291 -4.026 -14.471 1.00 95.12 109 LEU A N 1
ATOM 856 C CA . LEU A 1 109 ? 3.215 -5.049 -15.513 1.00 95.12 109 LEU A CA 1
ATOM 857 C C . LEU A 1 109 ? 3.163 -4.459 -16.924 1.00 95.12 109 LEU A C 1
ATOM 859 O O . LEU A 1 109 ? 3.777 -5.025 -17.825 1.00 95.12 109 LEU A O 1
ATOM 863 N N . THR A 1 110 ? 2.437 -3.359 -17.128 1.00 94.94 110 THR A N 1
ATOM 864 C CA . THR A 1 110 ? 2.226 -2.780 -18.461 1.00 94.94 110 THR A CA 1
ATOM 865 C C . THR A 1 110 ? 3.308 -1.791 -18.850 1.00 94.94 110 THR A C 1
ATOM 867 O O . THR A 1 110 ? 3.715 -1.787 -20.006 1.00 94.94 110 THR A O 1
ATOM 870 N N . ASN A 1 111 ? 3.795 -0.976 -17.913 1.00 95.75 111 ASN A N 1
ATOM 871 C CA . ASN A 1 111 ? 4.706 0.121 -18.232 1.00 95.75 111 ASN A CA 1
ATOM 872 C C . ASN A 1 111 ? 6.142 -0.238 -17.866 1.00 95.75 111 ASN A C 1
ATOM 874 O O . ASN A 1 111 ? 7.014 -0.178 -18.726 1.00 95.75 111 ASN A O 1
ATOM 878 N N . ILE A 1 112 ? 6.399 -0.655 -16.619 1.00 96.44 112 ILE A N 1
ATOM 879 C CA . ILE A 1 112 ? 7.775 -0.915 -16.166 1.00 96.44 112 ILE A CA 1
ATOM 880 C C . ILE A 1 112 ? 8.357 -2.132 -16.874 1.00 96.44 112 ILE A C 1
ATOM 882 O O . ILE A 1 112 ? 9.421 -2.044 -17.478 1.00 96.44 112 ILE A O 1
ATOM 886 N N . LYS A 1 113 ? 7.652 -3.267 -16.849 1.00 95.06 113 LYS A N 1
ATOM 887 C CA . LYS A 1 113 ? 8.129 -4.490 -17.502 1.00 95.06 113 LYS A CA 1
ATOM 888 C C . LYS A 1 113 ? 8.338 -4.281 -19.004 1.00 95.06 113 LYS A C 1
ATOM 890 O O . LYS A 1 113 ? 9.373 -4.683 -19.523 1.00 95.06 113 LYS A O 1
ATOM 895 N N . THR A 1 114 ? 7.385 -3.645 -19.684 1.00 95.19 114 THR A N 1
ATOM 896 C CA . THR A 1 114 ? 7.493 -3.345 -21.120 1.00 95.19 114 THR A CA 1
ATOM 897 C C . THR A 1 114 ? 8.648 -2.393 -21.398 1.00 95.19 114 THR A C 1
ATOM 899 O O . THR A 1 114 ? 9.479 -2.697 -22.244 1.00 95.19 114 THR A O 1
ATOM 902 N N . GLY A 1 115 ? 8.775 -1.304 -20.635 1.00 95.94 115 GLY A N 1
ATOM 903 C CA . GLY A 1 115 ? 9.874 -0.353 -20.789 1.00 95.94 115 GLY A CA 1
ATOM 904 C C . GLY A 1 115 ? 11.246 -0.994 -20.573 1.00 95.94 115 GLY A C 1
ATOM 905 O O . GLY A 1 115 ? 12.170 -0.709 -21.322 1.00 95.94 115 GLY A O 1
ATOM 906 N N . LEU A 1 116 ? 11.383 -1.925 -19.622 1.00 96.38 116 LEU A N 1
ATOM 907 C CA . LEU A 1 116 ? 12.622 -2.690 -19.435 1.00 96.38 116 LEU A CA 1
ATOM 908 C C . LEU A 1 116 ? 12.950 -3.598 -20.629 1.00 96.38 116 LEU A C 1
ATOM 910 O O . LEU A 1 116 ? 14.124 -3.773 -20.954 1.00 96.38 116 LEU A O 1
ATOM 914 N N . VAL A 1 117 ? 11.938 -4.183 -21.277 1.00 95.94 117 VAL A N 1
ATOM 915 C CA . VAL A 1 117 ? 12.131 -4.969 -22.505 1.00 95.94 117 VAL A CA 1
ATOM 916 C C . VAL A 1 117 ? 12.567 -4.053 -23.650 1.00 95.94 117 VAL A C 1
ATOM 918 O O . VAL A 1 117 ? 13.591 -4.334 -24.271 1.00 95.94 117 VAL A O 1
ATOM 921 N N . CYS A 1 118 ? 11.871 -2.933 -23.861 1.00 96.31 118 CYS A N 1
ATOM 922 C CA . CYS A 1 118 ? 12.211 -1.935 -24.878 1.00 96.31 118 CYS A CA 1
ATOM 923 C C . CYS A 1 118 ? 13.626 -1.366 -24.691 1.00 96.31 118 CYS A C 1
ATOM 925 O O . CYS A 1 118 ? 14.356 -1.230 -25.665 1.00 96.31 118 CYS A O 1
ATOM 927 N N . SER A 1 119 ? 14.072 -1.131 -23.452 1.00 96.38 119 SER A N 1
ATOM 928 C CA . SER A 1 119 ? 15.446 -0.687 -23.158 1.00 96.38 119 SER A CA 1
ATOM 929 C C . SER A 1 119 ? 16.530 -1.679 -23.598 1.00 96.38 119 SER A C 1
ATOM 931 O O . SER A 1 119 ? 17.677 -1.280 -23.797 1.00 96.38 119 SER A O 1
ATOM 933 N N . ASN A 1 120 ? 16.206 -2.969 -23.731 1.00 96.19 120 ASN A N 1
ATOM 934 C CA . ASN A 1 120 ? 17.140 -3.972 -24.251 1.00 96.19 120 ASN A CA 1
ATOM 935 C C . ASN A 1 120 ? 17.033 -4.163 -25.761 1.00 96.19 120 ASN A C 1
ATOM 937 O O . ASN A 1 120 ? 18.043 -4.434 -26.405 1.00 96.19 120 ASN A O 1
ATOM 941 N N . THR A 1 121 ? 15.819 -4.112 -26.310 1.00 96.06 121 THR A N 1
ATOM 942 C CA . THR A 1 121 ? 15.586 -4.338 -27.743 1.00 96.06 121 THR A CA 1
ATOM 943 C C . THR A 1 121 ? 15.812 -3.082 -28.574 1.00 96.06 121 THR A C 1
ATOM 945 O O . THR A 1 121 ? 16.003 -3.188 -29.779 1.00 96.06 121 THR A O 1
ATOM 948 N N . HIS A 1 122 ? 15.807 -1.907 -27.938 1.00 95.31 122 HIS A N 1
ATOM 949 C CA . HIS A 1 122 ? 15.760 -0.590 -28.575 1.00 95.31 122 HIS A CA 1
ATOM 950 C C . HIS A 1 122 ? 14.507 -0.378 -29.449 1.00 95.31 122 HIS A C 1
ATOM 952 O O . HIS A 1 122 ? 14.448 0.537 -30.268 1.00 95.31 122 HIS A O 1
ATOM 958 N N . GLU A 1 123 ? 13.471 -1.201 -29.253 1.00 94.81 123 GLU A N 1
ATOM 959 C CA . GLU A 1 123 ? 12.206 -1.131 -29.984 1.00 94.81 123 GLU A CA 1
ATOM 960 C C . GLU A 1 123 ? 11.162 -0.371 -29.159 1.00 94.81 123 GLU A C 1
ATOM 962 O O . GLU A 1 123 ? 10.455 -0.945 -28.330 1.00 94.81 123 GLU A O 1
ATOM 967 N N . TRP A 1 124 ? 11.063 0.939 -29.388 1.00 92.38 124 TRP A N 1
ATOM 968 C CA . TRP A 1 124 ? 10.152 1.834 -28.659 1.00 92.38 124 TRP A CA 1
ATOM 969 C C . TRP A 1 124 ? 8.848 2.150 -29.416 1.00 92.38 124 TRP A C 1
ATOM 971 O O . TRP A 1 124 ? 7.999 2.888 -28.919 1.00 92.38 124 TRP A O 1
ATOM 981 N N . GLY A 1 125 ? 8.649 1.568 -30.601 1.00 91.44 125 GLY A N 1
ATOM 982 C CA . GLY A 1 125 ? 7.470 1.810 -31.433 1.00 91.44 125 GLY A CA 1
ATOM 983 C C . GLY A 1 125 ? 7.489 3.205 -32.060 1.00 91.44 125 GLY A C 1
ATOM 984 O O . GLY A 1 125 ? 8.437 3.562 -32.752 1.00 91.44 125 GLY A O 1
ATOM 985 N N . GLU A 1 126 ? 6.430 3.983 -31.839 1.00 91.19 126 GLU A N 1
ATOM 986 C CA . GLU A 1 126 ? 6.255 5.314 -32.443 1.00 91.19 126 GLU A CA 1
ATOM 987 C C . GLU A 1 126 ? 7.023 6.431 -31.720 1.00 91.19 126 GLU A C 1
ATOM 989 O O . GLU A 1 126 ? 7.093 7.554 -32.220 1.00 91.19 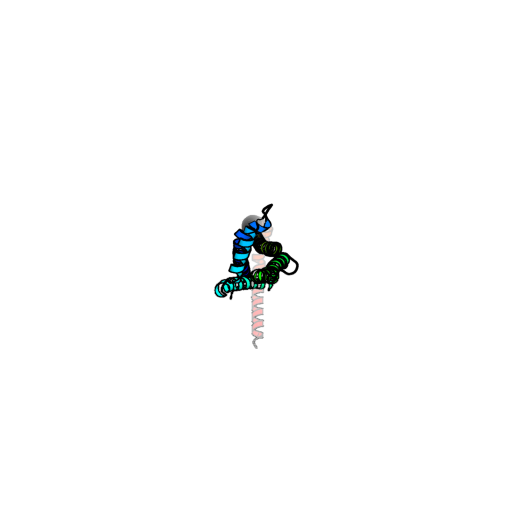126 GLU A O 1
ATOM 994 N N . VAL A 1 127 ? 7.586 6.153 -30.541 1.00 93.12 127 VAL A N 1
ATOM 995 C CA . VAL A 1 127 ? 8.318 7.150 -29.751 1.00 93.12 127 VAL A CA 1
ATOM 996 C C . VAL A 1 127 ? 9.823 6.973 -29.889 1.00 93.12 127 VAL A C 1
ATOM 998 O O . VAL A 1 127 ? 10.332 5.872 -30.091 1.00 93.12 127 VAL A O 1
ATOM 1001 N N . THR A 1 128 ? 10.554 8.076 -29.741 1.00 95.31 128 THR A N 1
ATOM 1002 C CA . THR A 1 128 ? 12.018 8.019 -29.643 1.00 95.31 128 THR A CA 1
ATOM 1003 C C . THR A 1 128 ? 12.446 7.342 -28.339 1.00 95.31 128 THR A C 1
ATOM 1005 O O . THR A 1 128 ? 11.726 7.390 -27.341 1.00 95.31 128 THR A O 1
ATOM 1008 N N . GLU A 1 129 ? 13.645 6.758 -28.311 1.00 95.88 129 GLU A N 1
ATOM 1009 C CA . GLU A 1 129 ? 14.190 6.109 -27.110 1.00 95.88 129 GLU A CA 1
ATOM 1010 C C . GLU A 1 129 ? 14.219 7.051 -25.898 1.00 95.88 129 GLU A C 1
ATOM 1012 O O . GLU A 1 129 ? 13.764 6.685 -24.818 1.00 95.88 129 GLU A O 1
ATOM 1017 N N . ASN A 1 130 ? 14.649 8.302 -26.084 1.00 96.06 130 ASN A N 1
ATOM 1018 C CA . ASN A 1 130 ? 14.685 9.294 -25.008 1.00 96.06 130 ASN A CA 1
ATOM 1019 C C . ASN A 1 130 ? 13.282 9.575 -24.438 1.00 96.06 130 ASN A C 1
ATOM 1021 O O . ASN A 1 130 ? 13.106 9.658 -23.221 1.00 96.06 130 ASN A O 1
ATOM 1025 N N . GLN A 1 131 ? 12.263 9.676 -25.299 1.00 95.56 131 GLN A N 1
ATOM 1026 C CA . GLN A 1 131 ? 10.872 9.827 -24.856 1.00 95.56 131 GLN A CA 1
ATOM 1027 C C . GLN A 1 131 ? 10.378 8.572 -24.128 1.00 95.56 131 GLN A C 1
ATOM 1029 O O . GLN A 1 131 ? 9.743 8.687 -23.082 1.00 95.56 131 GLN A O 1
ATOM 1034 N N . GLY A 1 132 ? 10.701 7.383 -24.638 1.00 96.25 132 GLY A N 1
ATOM 1035 C CA . GLY A 1 132 ? 10.373 6.110 -23.999 1.00 96.25 132 GLY A CA 1
ATOM 1036 C C . GLY A 1 132 ? 10.982 5.972 -22.600 1.00 96.25 132 GLY A C 1
ATOM 1037 O O . GLY A 1 132 ? 10.283 5.619 -21.648 1.00 96.25 132 GLY A O 1
ATOM 1038 N N . LEU A 1 133 ? 12.253 6.348 -22.442 1.00 97.00 133 LEU A N 1
ATOM 1039 C CA . LEU A 1 133 ? 12.946 6.381 -21.152 1.00 97.00 133 LEU A CA 1
ATOM 1040 C C . LEU A 1 133 ? 12.314 7.391 -20.182 1.00 97.00 133 LEU A C 1
ATOM 1042 O O . LEU A 1 133 ? 12.161 7.088 -18.999 1.00 97.00 133 LEU A O 1
ATOM 1046 N N . ALA A 1 134 ? 11.881 8.560 -20.664 1.00 95.94 134 ALA A N 1
ATOM 1047 C CA . ALA A 1 134 ? 11.149 9.524 -19.841 1.00 95.94 134 ALA A CA 1
ATOM 1048 C C . ALA A 1 134 ? 9.770 8.985 -19.399 1.00 95.94 134 ALA A C 1
ATOM 1050 O O . ALA A 1 134 ? 9.365 9.167 -18.248 1.00 95.94 134 ALA A O 1
ATOM 1051 N N . VAL A 1 135 ? 9.052 8.262 -20.265 1.00 95.62 135 VAL A N 1
ATOM 1052 C CA . VAL A 1 135 ? 7.787 7.594 -19.898 1.00 95.62 135 VAL A CA 1
ATOM 1053 C C . VAL A 1 135 ? 8.023 6.495 -18.855 1.00 95.62 135 VAL A C 1
ATOM 1055 O O . VAL A 1 135 ? 7.239 6.362 -17.907 1.00 95.62 135 VAL A O 1
ATOM 1058 N N . LEU A 1 136 ? 9.120 5.743 -18.976 1.00 97.06 136 LEU A N 1
ATOM 1059 C CA . LEU A 1 136 ? 9.526 4.737 -17.995 1.00 97.06 136 LEU A CA 1
ATOM 1060 C C . LEU A 1 136 ? 9.848 5.374 -16.633 1.00 97.06 136 LEU A C 1
ATOM 1062 O O . LEU A 1 136 ? 9.296 4.947 -15.617 1.00 97.06 136 LEU A O 1
ATOM 1066 N N . GLY A 1 137 ? 10.643 6.447 -16.606 1.00 96.94 137 GLY A N 1
ATOM 1067 C CA . GLY A 1 137 ? 10.945 7.174 -15.369 1.00 96.94 137 GLY A CA 1
ATOM 1068 C C . GLY A 1 137 ? 9.705 7.804 -14.724 1.00 96.94 137 GLY A C 1
ATOM 1069 O O . GLY A 1 137 ? 9.503 7.712 -13.511 1.00 96.94 137 GLY A O 1
ATOM 1070 N N . SER A 1 138 ? 8.801 8.363 -15.533 1.00 97.19 138 SER A N 1
ATOM 1071 C CA . SER A 1 138 ? 7.508 8.876 -15.052 1.00 97.19 138 SER A CA 1
ATOM 1072 C C . SER A 1 138 ? 6.648 7.760 -14.448 1.00 97.19 138 SER A C 1
ATOM 1074 O O . SER A 1 138 ? 5.958 7.966 -13.447 1.00 97.19 138 SER A O 1
ATOM 1076 N N . SER A 1 139 ? 6.727 6.552 -15.015 1.00 97.81 139 SER A N 1
ATOM 1077 C CA . SER A 1 139 ? 6.032 5.371 -14.499 1.00 97.81 139 SER A CA 1
ATOM 1078 C C . SER A 1 139 ? 6.572 4.924 -13.128 1.00 97.81 139 SER A C 1
ATOM 1080 O O . SER A 1 139 ? 5.810 4.419 -12.306 1.00 97.81 139 SER A O 1
ATOM 1082 N N . ASN A 1 140 ? 7.848 5.162 -12.812 1.00 97.81 140 ASN A N 1
ATOM 1083 C CA . ASN A 1 140 ? 8.349 4.950 -11.448 1.00 97.81 140 ASN A CA 1
ATOM 1084 C C . ASN A 1 140 ? 7.761 5.971 -10.463 1.00 97.81 140 ASN A C 1
ATOM 1086 O O . ASN A 1 140 ? 7.374 5.602 -9.355 1.00 97.81 140 ASN A O 1
ATOM 1090 N N . ILE A 1 141 ? 7.634 7.241 -10.865 1.00 97.69 141 ILE A N 1
ATOM 1091 C CA . ILE A 1 141 ? 7.041 8.290 -10.018 1.00 97.69 141 ILE A CA 1
ATOM 1092 C C . ILE A 1 141 ? 5.568 8.000 -9.728 1.00 97.69 141 ILE A C 1
ATOM 1094 O O . ILE A 1 141 ? 5.147 8.084 -8.574 1.00 97.69 141 ILE A O 1
ATOM 1098 N N . ILE A 1 142 ? 4.776 7.629 -10.739 1.00 97.50 142 ILE A N 1
ATOM 1099 C CA . ILE A 1 142 ? 3.355 7.323 -10.518 1.00 97.50 142 ILE A CA 1
ATOM 1100 C C . ILE A 1 142 ? 3.178 6.114 -9.589 1.00 97.50 142 ILE A C 1
ATOM 1102 O O . ILE A 1 142 ? 2.287 6.133 -8.742 1.00 97.50 142 ILE A O 1
ATOM 1106 N N . LEU A 1 143 ? 4.067 5.112 -9.661 1.00 97.88 143 LEU A N 1
ATOM 1107 C CA . LEU A 1 143 ? 4.082 3.998 -8.709 1.00 97.88 143 LEU A CA 1
ATOM 1108 C C . LEU A 1 143 ? 4.355 4.483 -7.285 1.00 97.88 143 LEU A C 1
ATOM 1110 O O . LEU A 1 143 ? 3.608 4.132 -6.373 1.00 97.88 143 LEU A O 1
ATOM 1114 N N . ILE A 1 144 ? 5.367 5.335 -7.091 1.00 98.25 144 ILE A N 1
ATOM 1115 C CA . ILE A 1 144 ? 5.654 5.940 -5.782 1.00 98.25 144 ILE A CA 1
ATOM 1116 C C . ILE A 1 144 ? 4.415 6.676 -5.253 1.00 98.25 144 ILE A C 1
ATOM 1118 O O . ILE A 1 144 ? 4.026 6.462 -4.107 1.00 98.25 144 ILE A O 1
ATOM 1122 N N . ILE A 1 145 ? 3.749 7.480 -6.085 1.00 98.12 145 ILE A N 1
ATOM 1123 C CA . ILE A 1 145 ? 2.539 8.221 -5.698 1.00 98.12 145 ILE A CA 1
ATOM 1124 C C . ILE A 1 145 ? 1.397 7.271 -5.320 1.00 98.12 145 ILE A C 1
ATOM 1126 O O . ILE A 1 145 ? 0.743 7.487 -4.299 1.00 98.12 145 ILE A O 1
ATOM 1130 N N . PHE A 1 146 ? 1.162 6.208 -6.091 1.00 98.25 146 PHE A N 1
ATOM 1131 C CA . PHE A 1 146 ? 0.119 5.229 -5.781 1.00 98.25 146 PHE A CA 1
ATOM 1132 C C . PHE A 1 146 ? 0.369 4.550 -4.436 1.00 98.25 146 PHE A C 1
ATOM 1134 O O . PHE A 1 146 ? -0.531 4.502 -3.596 1.00 98.25 146 PHE A O 1
ATOM 1141 N N . PHE A 1 147 ? 1.590 4.083 -4.176 1.00 98.12 147 PHE A N 1
ATOM 1142 C CA . PHE A 1 147 ? 1.895 3.426 -2.906 1.00 98.12 147 PHE A CA 1
ATOM 1143 C C . PHE A 1 147 ? 1.970 4.411 -1.727 1.00 98.12 147 PHE A C 1
ATOM 1145 O O . PHE A 1 147 ? 1.572 4.045 -0.622 1.00 98.12 147 PHE A O 1
ATOM 1152 N N . ILE A 1 148 ? 2.364 5.675 -1.930 1.00 98.31 148 ILE A N 1
ATOM 1153 C CA . ILE A 1 148 ? 2.192 6.731 -0.914 1.00 98.31 148 ILE A CA 1
ATOM 1154 C C . ILE A 1 148 ? 0.702 6.941 -0.620 1.00 98.31 148 ILE A C 1
ATOM 1156 O O . ILE A 1 148 ? 0.313 7.026 0.543 1.00 98.31 148 ILE A O 1
ATOM 1160 N N . GLY A 1 149 ? -0.149 6.962 -1.648 1.00 97.69 149 GLY A N 1
ATOM 1161 C CA . GLY A 1 149 ? -1.601 7.019 -1.489 1.00 97.69 149 GLY A CA 1
ATOM 1162 C C . GLY A 1 149 ? -2.140 5.849 -0.664 1.00 97.69 149 GLY A C 1
ATOM 1163 O O . GLY A 1 149 ? -2.975 6.054 0.217 1.00 97.69 149 GLY A O 1
ATOM 1164 N N . VAL A 1 150 ? -1.606 4.637 -0.862 1.00 97.88 150 VAL A N 1
ATOM 1165 C CA . VAL A 1 150 ? -1.899 3.484 0.004 1.00 97.88 150 VAL A CA 1
ATOM 1166 C C . VAL A 1 150 ? -1.498 3.779 1.450 1.00 97.88 150 VAL A C 1
ATOM 1168 O O . VAL A 1 150 ? -2.339 3.633 2.333 1.00 97.88 150 VAL A O 1
ATOM 1171 N N . LEU A 1 151 ? -0.272 4.245 1.714 1.00 97.56 151 LEU A N 1
ATOM 1172 C CA . LEU A 1 151 ? 0.174 4.570 3.077 1.00 97.56 151 LEU A CA 1
ATOM 1173 C C . LEU A 1 151 ? -0.715 5.625 3.751 1.00 97.56 151 LEU A C 1
ATOM 1175 O O . LEU A 1 151 ? -1.084 5.457 4.912 1.00 97.56 151 LEU A O 1
ATOM 1179 N N . LEU A 1 152 ? -1.104 6.676 3.025 1.00 96.81 152 LEU A N 1
ATOM 1180 C CA . LEU A 1 152 ? -1.985 7.729 3.538 1.00 96.81 152 LEU A CA 1
ATOM 1181 C C . LEU A 1 152 ? -3.377 7.190 3.885 1.00 96.81 152 LEU A C 1
ATOM 1183 O O . LEU A 1 152 ? -3.894 7.477 4.964 1.00 96.81 152 LEU A O 1
ATOM 1187 N N . LEU A 1 153 ? -3.969 6.366 3.015 1.00 95.19 153 LEU A N 1
ATOM 1188 C CA . LEU A 1 153 ? -5.269 5.742 3.274 1.00 95.19 153 LEU A CA 1
ATOM 1189 C C . LEU A 1 153 ? -5.204 4.775 4.462 1.00 95.19 153 LEU A C 1
ATOM 1191 O O . LEU A 1 153 ? -6.097 4.780 5.311 1.00 95.19 153 LEU A O 1
ATOM 1195 N N . GLN A 1 154 ? -4.138 3.978 4.568 1.00 94.50 154 GLN A N 1
ATOM 1196 C CA . GLN A 1 154 ? -3.922 3.084 5.707 1.00 94.50 154 GLN A CA 1
ATOM 1197 C C . GLN A 1 154 ? -3.719 3.868 7.014 1.00 94.50 154 GLN A C 1
ATOM 1199 O O . GLN A 1 154 ? -4.307 3.510 8.035 1.00 94.50 154 GLN A O 1
ATOM 1204 N N . GLY A 1 155 ? -2.967 4.972 6.976 1.00 93.81 155 GLY A N 1
ATOM 1205 C CA . GLY A 1 155 ? -2.795 5.886 8.107 1.00 93.81 155 GLY A CA 1
ATOM 1206 C C . GLY A 1 155 ? -4.106 6.547 8.541 1.00 93.81 155 GLY A C 1
ATOM 1207 O O . GLY A 1 155 ? -4.406 6.594 9.733 1.00 93.81 155 GLY A O 1
ATOM 1208 N N . GLY A 1 156 ? -4.942 6.974 7.590 1.00 92.25 156 GLY A N 1
ATOM 1209 C CA . GLY A 1 156 ? -6.281 7.503 7.871 1.00 92.25 156 GLY A CA 1
ATOM 1210 C C . GLY A 1 156 ? -7.218 6.459 8.491 1.00 92.25 156 GLY A C 1
ATOM 1211 O O . GLY A 1 156 ? -7.921 6.737 9.465 1.00 92.25 156 GLY A O 1
ATOM 1212 N N . LEU A 1 157 ? -7.186 5.221 7.990 1.00 91.44 157 LEU A N 1
ATOM 1213 C CA . LEU A 1 157 ? -7.930 4.092 8.562 1.00 91.44 157 LEU A CA 1
ATOM 1214 C C . LEU A 1 157 ? -7.494 3.768 9.996 1.00 91.44 157 LEU A C 1
ATOM 1216 O O . LEU A 1 157 ? -8.327 3.418 10.834 1.00 91.44 157 LEU A O 1
ATOM 1220 N N . TRP A 1 158 ? -6.198 3.879 10.282 1.00 91.50 158 TRP A N 1
ATOM 1221 C CA . TRP A 1 158 ? -5.671 3.720 11.633 1.00 91.50 158 TRP A CA 1
ATOM 1222 C C . TRP A 1 158 ? -6.117 4.864 12.550 1.00 91.50 158 TRP A C 1
ATOM 1224 O O . TRP A 1 158 ? -6.627 4.610 13.641 1.00 91.50 158 TRP A O 1
ATOM 1234 N N . TYR A 1 159 ? -6.000 6.112 12.087 1.00 91.81 159 TYR A N 1
ATOM 1235 C CA . TYR A 1 159 ? -6.385 7.296 12.854 1.00 91.81 159 TYR A CA 1
ATOM 1236 C C . TYR A 1 159 ? -7.872 7.283 13.231 1.00 91.81 159 TYR A C 1
ATOM 1238 O O . TYR A 1 159 ? -8.216 7.496 14.392 1.00 91.81 159 TYR A O 1
ATOM 1246 N N . THR A 1 160 ? -8.752 6.955 12.281 1.00 89.69 160 THR A N 1
ATOM 1247 C CA . THR A 1 160 ? -10.201 6.835 12.530 1.00 89.69 160 THR A CA 1
ATOM 1248 C C . THR A 1 160 ? -10.522 5.747 13.556 1.00 89.69 160 THR A C 1
ATOM 1250 O O . THR A 1 160 ? -11.334 5.969 14.453 1.00 89.69 160 THR A O 1
ATOM 1253 N N . HIS A 1 161 ? -9.848 4.594 13.494 1.00 85.88 161 HIS A N 1
ATOM 1254 C CA . HIS A 1 161 ? -9.997 3.545 14.507 1.00 85.88 161 HIS A CA 1
ATOM 1255 C C . HIS A 1 161 ? -9.516 3.987 15.888 1.00 85.88 161 HIS A C 1
ATOM 1257 O O . HIS A 1 161 ? -10.148 3.653 16.893 1.00 85.88 161 HIS A O 1
ATOM 1263 N N . TRP A 1 162 ? -8.392 4.696 15.947 1.00 88.81 162 TRP A N 1
ATOM 1264 C CA . TRP A 1 162 ? -7.839 5.196 17.196 1.00 88.81 162 TRP A CA 1
ATOM 1265 C C . TRP A 1 162 ? -8.766 6.236 17.837 1.00 88.81 162 TRP A C 1
ATOM 1267 O O . TRP A 1 162 ? -9.154 6.057 18.992 1.00 88.81 162 TRP A O 1
ATOM 1277 N N . ASP A 1 163 ? -9.204 7.252 17.085 1.00 90.88 163 ASP A N 1
ATOM 1278 C CA . ASP A 1 163 ? -10.125 8.288 17.577 1.00 90.88 163 ASP A CA 1
ATOM 1279 C C . ASP A 1 163 ? -11.447 7.672 18.063 1.00 90.88 163 ASP A C 1
ATOM 1281 O O . ASP A 1 163 ? -11.905 7.959 19.173 1.00 90.88 163 ASP A O 1
ATOM 1285 N N . HIS A 1 164 ? -12.008 6.729 17.297 1.00 87.00 164 HIS A N 1
ATOM 1286 C CA . HIS A 1 164 ? -13.221 6.012 17.690 1.00 87.00 164 HIS A CA 1
ATOM 1287 C C . HIS A 1 164 ? -13.040 5.244 19.011 1.00 87.00 164 HIS A C 1
ATOM 1289 O O . HIS A 1 164 ? -13.904 5.292 19.888 1.00 87.00 164 HIS A O 1
ATOM 1295 N N . GLN A 1 165 ? -11.908 4.556 19.204 1.00 87.38 165 GLN A N 1
ATOM 1296 C CA . GLN A 1 165 ? -11.633 3.850 20.460 1.00 87.38 165 GLN A CA 1
ATOM 1297 C C . GLN A 1 165 ? -11.447 4.799 21.648 1.00 87.38 165 GLN A C 1
ATOM 1299 O O . GLN A 1 165 ? -11.887 4.477 22.752 1.00 87.38 165 GLN A O 1
ATOM 1304 N N . VAL A 1 166 ? -10.818 5.957 21.441 1.00 90.62 166 VAL A N 1
ATOM 1305 C CA . VAL A 1 166 ? -10.639 6.972 22.490 1.00 90.62 166 VAL A CA 1
ATOM 1306 C C . VAL A 1 166 ? -11.993 7.523 22.940 1.00 90.62 166 VAL A C 1
ATOM 1308 O O . VAL A 1 166 ? -12.244 7.612 24.143 1.00 90.62 166 V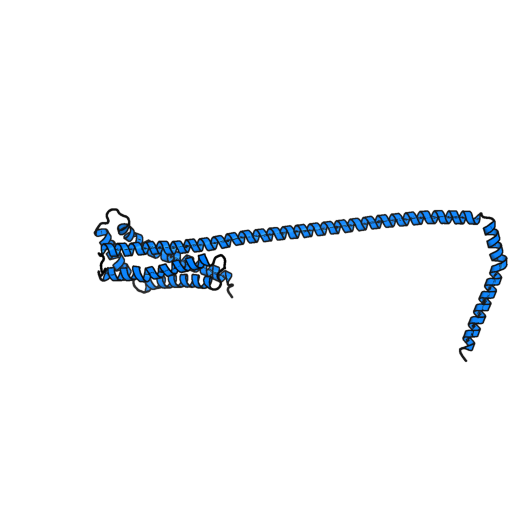AL A O 1
ATOM 1311 N N . ARG A 1 167 ? -12.888 7.855 22.001 1.00 90.12 167 ARG A N 1
ATOM 1312 C CA . ARG A 1 167 ? -14.233 8.366 22.320 1.00 90.12 167 ARG A CA 1
ATOM 1313 C C . ARG A 1 167 ? -15.092 7.330 23.035 1.00 90.12 167 ARG A C 1
ATOM 1315 O O . ARG A 1 167 ? -15.733 7.656 24.029 1.00 90.12 167 ARG A O 1
ATOM 1322 N N . LEU A 1 168 ? -15.058 6.083 22.571 1.00 89.38 168 LEU A N 1
ATOM 1323 C CA . LEU A 1 168 ? -15.849 5.005 23.159 1.00 89.38 168 LEU A CA 1
ATOM 1324 C C . LEU A 1 168 ? -15.437 4.710 24.612 1.00 89.38 168 LEU A C 1
ATOM 1326 O O . LEU A 1 168 ? -16.293 4.494 25.463 1.00 89.38 168 LEU A O 1
ATOM 1330 N N . LYS A 1 169 ? -14.132 4.749 24.920 1.00 90.50 169 LYS A N 1
ATOM 1331 C CA . LYS A 1 169 ? -13.640 4.583 26.299 1.00 90.50 169 LYS A CA 1
ATOM 1332 C C . LYS A 1 169 ? -14.147 5.683 27.230 1.00 90.50 169 LYS A C 1
ATOM 1334 O O . LYS A 1 169 ? -14.636 5.369 28.308 1.00 90.50 169 LYS A O 1
ATOM 1339 N N . LYS A 1 170 ? -14.097 6.946 26.790 1.00 92.19 170 LYS A N 1
ATOM 1340 C CA . LYS A 1 170 ? -14.612 8.083 27.572 1.00 92.19 170 LYS A CA 1
ATOM 1341 C C . LYS A 1 170 ? -16.100 7.932 27.887 1.00 92.19 170 LYS A C 1
ATOM 1343 O O . LYS A 1 170 ? -16.498 8.169 29.021 1.00 92.19 170 LYS A O 1
ATOM 1348 N N . PHE A 1 171 ? -16.892 7.483 26.913 1.00 90.81 171 PHE A N 1
ATOM 1349 C CA . PHE A 1 171 ? -18.322 7.240 27.107 1.00 90.81 171 PHE A CA 1
ATOM 1350 C C . PHE A 1 171 ? -18.585 6.174 28.184 1.00 90.81 171 PHE A C 1
ATOM 1352 O O . PHE A 1 171 ? -19.353 6.415 29.111 1.00 90.81 171 PHE A O 1
ATOM 1359 N N . TYR A 1 172 ? -17.891 5.032 28.132 1.00 91.12 172 TYR A N 1
ATOM 1360 C CA . TYR A 1 172 ? -18.046 3.989 29.154 1.00 91.12 172 TYR A CA 1
ATOM 1361 C C . TYR A 1 172 ? -17.545 4.416 30.542 1.00 91.12 172 TYR A C 1
ATOM 1363 O O . TYR A 1 172 ? -18.123 4.020 31.552 1.00 91.12 172 TYR A O 1
ATOM 1371 N N . GLU A 1 173 ? -16.492 5.233 30.619 1.00 91.00 173 GLU A N 1
ATOM 1372 C CA . GLU A 1 173 ? -16.020 5.810 31.885 1.00 91.00 173 GLU A CA 1
ATOM 1373 C C . GLU A 1 173 ? -17.033 6.804 32.478 1.00 91.00 173 GLU A C 1
ATOM 1375 O O . GLU A 1 173 ? -17.215 6.862 33.694 1.00 91.00 173 GLU A O 1
ATOM 1380 N N . GLU A 1 174 ? -17.717 7.586 31.641 1.00 89.94 174 GLU A N 1
ATOM 1381 C CA . GLU A 1 174 ? -18.817 8.459 32.062 1.00 89.94 174 GLU A CA 1
ATOM 1382 C C . GLU A 1 174 ? -20.020 7.656 32.560 1.00 89.94 174 GLU A C 1
ATOM 1384 O O . GLU A 1 174 ? -20.480 7.906 33.676 1.00 89.94 174 GLU A O 1
ATOM 1389 N N . GLU A 1 175 ? -20.459 6.634 31.820 1.00 90.19 175 GLU A N 1
ATOM 1390 C CA . GLU A 1 175 ? -21.541 5.747 32.263 1.00 90.19 175 GLU A CA 1
ATOM 1391 C C . GLU A 1 175 ? -21.203 5.023 33.573 1.00 90.19 175 GLU A C 1
ATOM 1393 O O . GLU A 1 175 ? -22.063 4.904 34.447 1.00 90.19 175 GLU A O 1
ATOM 1398 N N . ALA A 1 176 ? -19.957 4.573 33.753 1.00 89.56 176 ALA A N 1
ATOM 1399 C CA . ALA A 1 176 ? -19.515 3.933 34.990 1.00 89.56 176 ALA A CA 1
ATOM 1400 C C . ALA A 1 176 ? -19.539 4.906 36.178 1.00 89.56 176 ALA A C 1
ATOM 1402 O O . ALA A 1 176 ? -20.060 4.559 37.240 1.00 89.56 176 ALA A O 1
ATOM 1403 N N . ARG A 1 177 ? -19.046 6.140 35.992 1.00 90.12 177 ARG A N 1
ATOM 1404 C CA . ARG A 1 177 ? -19.095 7.190 37.025 1.00 90.12 177 ARG A CA 1
ATOM 1405 C C . ARG A 1 177 ? -20.527 7.569 37.379 1.00 90.12 177 ARG A C 1
ATOM 1407 O O . ARG A 1 177 ? -20.836 7.758 38.553 1.00 90.12 177 ARG A O 1
ATOM 1414 N N . ASP A 1 178 ? -21.413 7.659 36.396 1.00 89.75 178 ASP A N 1
ATOM 1415 C CA . ASP A 1 178 ? -22.817 7.984 36.637 1.00 89.75 178 ASP A CA 1
ATOM 1416 C C . ASP A 1 178 ? -23.574 6.821 37.285 1.00 89.75 178 ASP A C 1
ATOM 1418 O O . ASP A 1 178 ? -24.388 7.045 38.184 1.00 89.75 178 ASP A O 1
ATOM 1422 N N . ALA A 1 179 ? -23.279 5.575 36.912 1.00 89.81 179 ALA A N 1
ATOM 1423 C CA . ALA A 1 179 ? -23.799 4.394 37.594 1.00 89.81 179 ALA A CA 1
ATOM 1424 C C . ALA A 1 179 ? -23.319 4.330 39.051 1.00 89.81 179 ALA A C 1
ATOM 1426 O O . ALA A 1 179 ? -24.106 4.002 39.941 1.00 89.81 179 ALA A O 1
ATOM 1427 N N . GLU A 1 180 ? -22.062 4.683 39.316 1.00 90.25 180 GLU A N 1
ATOM 1428 C CA . GLU A 1 180 ? -21.512 4.742 40.668 1.00 90.25 180 GLU A CA 1
ATOM 1429 C C . GLU A 1 180 ? -22.158 5.860 41.494 1.00 90.25 180 GLU A C 1
ATOM 1431 O O . GLU A 1 180 ? -22.636 5.591 42.595 1.00 90.25 180 GLU A O 1
ATOM 1436 N N . LYS A 1 181 ? -22.313 7.069 40.940 1.00 91.69 181 LYS A N 1
ATOM 1437 C CA . LYS A 1 181 ? -23.064 8.162 41.584 1.00 91.69 181 LYS A CA 1
ATOM 1438 C C . LYS A 1 181 ? -24.510 7.770 41.875 1.00 91.69 181 LYS A C 1
ATOM 1440 O O . LYS A 1 181 ? -25.012 8.046 42.961 1.00 91.69 181 LYS A O 1
ATOM 1445 N N . ARG A 1 182 ? -25.193 7.096 40.940 1.00 90.88 182 ARG A N 1
ATOM 1446 C CA . ARG A 1 182 ? -26.563 6.591 41.149 1.00 90.88 182 ARG A CA 1
ATOM 1447 C C . ARG A 1 182 ? -26.612 5.541 42.260 1.00 90.88 182 ARG A C 1
ATOM 1449 O O . ARG A 1 182 ? -27.534 5.576 43.070 1.00 90.88 182 ARG A O 1
ATOM 1456 N N . ARG A 1 183 ? -25.625 4.640 42.333 1.00 90.12 183 ARG A N 1
ATOM 1457 C CA . ARG A 1 183 ? -25.501 3.651 43.420 1.00 90.12 183 ARG A CA 1
ATOM 1458 C C . ARG A 1 183 ? -25.235 4.321 44.767 1.00 90.12 183 ARG A C 1
ATOM 1460 O O . ARG A 1 183 ? -25.897 3.970 45.738 1.00 90.12 183 ARG A O 1
ATOM 1467 N N . GLN A 1 184 ? -24.333 5.299 44.822 1.00 89.50 184 GLN A N 1
ATOM 1468 C CA . GLN A 1 184 ? -24.033 6.064 46.035 1.00 89.50 184 GLN A CA 1
ATOM 1469 C C . GLN A 1 184 ? -25.261 6.854 46.508 1.00 89.50 184 GLN A C 1
ATOM 1471 O O . GLN A 1 184 ? -25.662 6.716 47.658 1.00 89.50 184 GLN A O 1
ATOM 1476 N N . ALA A 1 185 ? -25.945 7.567 45.609 1.00 89.44 185 ALA A N 1
ATOM 1477 C CA . ALA A 1 185 ? -27.176 8.290 45.930 1.00 89.44 185 ALA A CA 1
ATOM 1478 C C . ALA A 1 185 ? -28.309 7.356 46.399 1.00 89.44 185 ALA A C 1
ATOM 1480 O O . ALA A 1 185 ? -29.079 7.712 47.291 1.00 89.44 185 ALA A O 1
ATOM 1481 N N . ALA A 1 186 ? -28.422 6.150 45.828 1.00 88.62 186 ALA A N 1
ATOM 1482 C CA . ALA A 1 186 ? -29.380 5.144 46.287 1.00 88.62 186 ALA A CA 1
ATOM 1483 C C . ALA A 1 186 ? -29.030 4.612 47.688 1.00 88.62 186 ALA A C 1
ATOM 1485 O O . ALA A 1 186 ? -29.921 4.473 48.525 1.00 88.62 186 ALA A O 1
ATOM 1486 N N . GLN A 1 187 ? -27.746 4.368 47.971 1.00 87.75 187 GLN A N 1
ATOM 1487 C CA . GLN A 1 187 ? -27.279 3.955 49.298 1.00 87.75 187 GLN A CA 1
ATOM 1488 C C . GLN A 1 187 ? -27.463 5.056 50.351 1.00 87.75 187 GLN A C 1
ATOM 1490 O O . GLN A 1 187 ? -27.867 4.760 51.473 1.00 87.75 187 GLN A O 1
ATOM 1495 N N . GLU A 1 188 ? -27.211 6.320 50.010 1.00 87.69 188 GLU A N 1
ATOM 1496 C CA . GLU A 1 188 ? -27.453 7.457 50.905 1.00 87.69 188 GLU A CA 1
ATOM 1497 C C . GLU A 1 188 ? -28.942 7.636 51.207 1.00 87.69 188 GLU A C 1
ATOM 1499 O O . GLU A 1 188 ? -29.310 7.794 52.371 1.00 87.69 188 GLU A O 1
ATOM 1504 N N . LYS A 1 189 ? -29.811 7.531 50.192 1.00 87.81 189 LYS A N 1
ATOM 1505 C CA . LYS A 1 189 ? -31.268 7.556 50.389 1.00 87.81 189 LYS A CA 1
ATOM 1506 C C . LYS A 1 189 ? -31.755 6.397 51.257 1.00 87.81 189 LYS A C 1
ATOM 1508 O O . LYS A 1 189 ? -32.588 6.627 52.127 1.00 87.81 189 LYS A O 1
ATOM 1513 N N . ALA A 1 190 ? -31.224 5.188 51.067 1.00 86.62 190 ALA A N 1
ATOM 1514 C CA . ALA A 1 190 ? -31.563 4.032 51.897 1.00 86.62 190 ALA A CA 1
ATOM 1515 C C . ALA A 1 190 ? -31.151 4.243 53.364 1.00 86.62 190 ALA A C 1
ATOM 1517 O O . ALA A 1 190 ? -31.968 4.058 54.260 1.00 86.62 190 ALA A O 1
ATOM 1518 N N . LYS A 1 191 ? -29.928 4.734 53.613 1.00 88.25 191 LYS A N 1
ATOM 1519 C CA . LYS A 1 191 ? -29.457 5.071 54.969 1.00 88.25 191 LYS A CA 1
ATOM 1520 C C . LYS A 1 191 ? -30.263 6.206 55.611 1.00 88.25 191 LYS A C 1
ATOM 1522 O O . LYS A 1 191 ? -30.457 6.212 56.824 1.00 88.25 191 LYS A O 1
ATOM 1527 N N . ALA A 1 192 ? -30.702 7.189 54.825 1.00 85.81 192 ALA A N 1
ATOM 1528 C CA . ALA A 1 192 ? -31.540 8.284 55.311 1.00 85.81 192 ALA A CA 1
ATOM 1529 C C . ALA A 1 192 ? -32.956 7.806 55.668 1.00 85.81 192 ALA A C 1
ATOM 1531 O O . ALA A 1 192 ? -33.483 8.218 56.699 1.00 85.81 192 ALA A O 1
ATOM 1532 N N . ALA A 1 193 ? -33.539 6.913 54.861 1.00 83.31 193 ALA A N 1
ATOM 1533 C CA . ALA A 1 193 ? -34.830 6.289 55.140 1.00 83.31 193 ALA A CA 1
ATOM 1534 C C . ALA A 1 193 ? -34.776 5.420 56.407 1.00 83.31 193 ALA A C 1
ATOM 1536 O O . ALA A 1 193 ? -35.619 5.581 57.279 1.00 83.31 193 ALA A O 1
ATOM 1537 N N . GLU A 1 194 ? -33.731 4.604 56.572 1.00 84.69 194 GLU A N 1
ATOM 1538 C CA . GLU A 1 194 ? -33.533 3.772 57.769 1.00 84.69 194 GLU A CA 1
ATOM 1539 C C . GLU A 1 194 ? -33.406 4.618 59.050 1.00 84.69 194 GLU A C 1
ATOM 1541 O O . GLU A 1 194 ? -34.017 4.315 60.074 1.00 84.69 194 GLU A O 1
ATOM 1546 N N . LYS A 1 195 ? -32.676 5.742 58.996 1.00 81.44 195 LYS A N 1
ATOM 1547 C CA . LYS A 1 195 ? -32.590 6.688 60.125 1.00 81.44 195 LYS A CA 1
ATOM 1548 C C . LYS A 1 195 ? -33.911 7.407 60.416 1.00 81.44 195 LYS A C 1
ATOM 1550 O O . LYS A 1 195 ? -34.171 7.741 61.576 1.00 81.44 195 LYS A O 1
ATOM 1555 N N . ALA A 1 196 ? -34.707 7.690 59.385 1.00 79.25 196 ALA A N 1
ATOM 1556 C CA . ALA A 1 196 ? -36.011 8.327 59.526 1.00 79.25 196 ALA A CA 1
ATOM 1557 C C . ALA A 1 196 ? -37.037 7.367 60.146 1.00 79.25 196 ALA A C 1
ATOM 1559 O O . ALA A 1 196 ? -37.714 7.768 61.093 1.00 79.25 196 ALA A O 1
ATOM 1560 N N . ASP A 1 197 ? -37.077 6.110 59.693 1.00 78.81 197 ASP A N 1
ATOM 1561 C CA . ASP A 1 197 ? -37.919 5.057 60.276 1.00 78.81 197 ASP A CA 1
ATOM 1562 C C . ASP A 1 197 ? -37.533 4.796 61.735 1.00 78.81 197 ASP A C 1
ATOM 1564 O O . ASP A 1 197 ? -38.392 4.867 62.611 1.00 78.81 197 ASP A O 1
ATOM 1568 N N . ALA A 1 198 ? -36.239 4.638 62.040 1.00 79.75 198 ALA A N 1
ATOM 1569 C CA . ALA A 1 198 ? -35.778 4.464 63.419 1.00 79.75 198 ALA A CA 1
ATOM 1570 C C . ALA A 1 198 ? -36.149 5.660 64.322 1.00 79.75 198 ALA A C 1
ATOM 1572 O O . ALA A 1 198 ? -36.523 5.487 65.481 1.00 79.75 198 ALA A O 1
ATOM 1573 N N . SER A 1 199 ? -36.083 6.892 63.802 1.00 77.31 199 SER A N 1
ATOM 1574 C CA . SER A 1 199 ? -36.489 8.082 64.564 1.00 77.31 199 SER A CA 1
ATOM 1575 C C . SER A 1 199 ? -38.003 8.144 64.779 1.00 77.31 199 SER A C 1
ATOM 1577 O O . SER A 1 199 ? -38.441 8.535 65.863 1.00 77.31 199 SER A O 1
ATOM 1579 N N . GLN A 1 200 ? -38.808 7.759 63.783 1.00 74.75 200 GLN A N 1
ATOM 1580 C CA . GLN A 1 200 ? -40.263 7.683 63.925 1.00 74.75 200 GLN A CA 1
ATOM 1581 C C . GLN A 1 200 ? -40.674 6.601 64.921 1.00 74.75 200 GLN A C 1
ATOM 1583 O O . GLN A 1 200 ? -41.517 6.872 65.773 1.00 74.75 200 GLN A O 1
ATOM 1588 N N . GLU A 1 201 ? -40.036 5.432 64.883 1.00 78.81 201 GLU A N 1
ATOM 1589 C CA . GLU A 1 201 ? -40.327 4.320 65.787 1.00 78.81 201 GLU A CA 1
ATOM 1590 C C . GLU A 1 201 ? -40.069 4.720 67.252 1.00 78.81 201 GLU A C 1
ATOM 1592 O O . GLU A 1 201 ? -40.953 4.588 68.105 1.00 78.81 201 GLU A O 1
ATOM 1597 N N . ILE A 1 202 ? -38.932 5.378 67.524 1.00 77.69 202 ILE A N 1
ATOM 1598 C CA . ILE A 1 202 ? -38.594 5.927 68.851 1.00 77.69 202 ILE A CA 1
ATOM 1599 C C . ILE A 1 202 ? -39.607 6.994 69.305 1.00 77.69 202 ILE A C 1
ATOM 1601 O O . ILE A 1 202 ? -39.975 7.052 70.484 1.00 77.69 202 ILE A O 1
ATOM 1605 N N . LEU A 1 203 ? -40.065 7.865 68.399 1.00 77.50 203 LEU A N 1
ATOM 1606 C CA . LEU A 1 203 ? -41.067 8.892 68.710 1.00 77.50 203 LEU A CA 1
ATOM 1607 C C . LEU A 1 203 ? -42.436 8.270 69.021 1.00 77.50 203 LEU A C 1
ATOM 1609 O O . LEU A 1 203 ? -43.095 8.690 69.977 1.00 77.50 203 LEU A O 1
ATOM 1613 N N . THR A 1 204 ? -42.845 7.246 68.269 1.00 76.81 204 THR A N 1
ATOM 1614 C CA . THR A 1 204 ? -44.101 6.522 68.505 1.00 76.81 204 THR A CA 1
ATOM 1615 C C . THR A 1 204 ? -44.079 5.712 69.797 1.00 76.81 204 THR A C 1
ATOM 1617 O O . THR A 1 204 ? -45.065 5.736 70.536 1.00 76.81 204 THR A O 1
ATOM 1620 N N . GLU A 1 205 ? -42.954 5.077 70.136 1.00 78.94 205 GLU A N 1
ATOM 1621 C CA . GLU A 1 205 ? -42.799 4.348 71.397 1.00 78.94 205 GLU A CA 1
ATOM 1622 C C . GLU A 1 205 ? -42.900 5.305 72.595 1.00 78.94 205 GLU A C 1
ATOM 1624 O O . GLU A 1 205 ? -43.647 5.054 73.548 1.00 78.94 205 GLU A O 1
ATOM 1629 N N . LYS A 1 206 ? -42.226 6.463 72.526 1.00 76.88 206 LYS A N 1
ATOM 1630 C CA . LYS A 1 206 ? -42.331 7.509 73.556 1.00 76.88 206 LYS A CA 1
ATOM 1631 C C . LYS A 1 206 ? -43.758 8.041 73.694 1.00 76.88 206 LYS A C 1
ATOM 1633 O O . LYS A 1 206 ? -44.231 8.201 74.820 1.00 76.88 206 LYS A O 1
ATOM 1638 N N . ALA A 1 207 ? -44.459 8.277 72.584 1.00 72.00 207 ALA A N 1
ATOM 1639 C CA . ALA A 1 207 ? -45.847 8.737 72.602 1.00 72.00 207 ALA A CA 1
ATOM 1640 C C . ALA A 1 207 ? -46.791 7.698 73.234 1.00 72.00 207 ALA A C 1
ATOM 1642 O O . ALA A 1 207 ? -47.587 8.045 74.108 1.00 72.00 207 ALA A O 1
ATOM 1643 N N . GLN A 1 208 ? -46.664 6.416 72.874 1.00 72.25 208 GLN A N 1
ATOM 1644 C CA . GLN A 1 208 ? -47.469 5.339 73.464 1.00 72.25 208 GLN A CA 1
ATOM 1645 C C . GLN A 1 208 ? -47.227 5.180 74.967 1.00 72.25 208 GLN A C 1
ATOM 1647 O O . GLN A 1 208 ? -48.177 4.966 75.726 1.00 72.25 208 GLN A O 1
ATOM 1652 N N . LYS A 1 209 ? -45.973 5.302 75.413 1.00 74.75 209 LYS A N 1
ATOM 1653 C CA . LYS A 1 209 ? -45.614 5.206 76.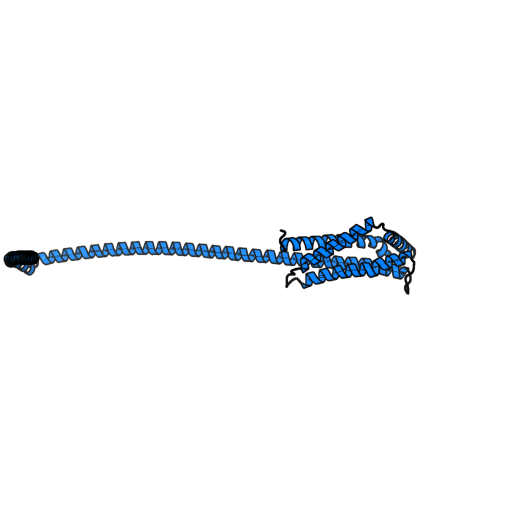833 1.00 74.75 209 LYS A CA 1
ATOM 1654 C C . LYS A 1 209 ? -46.221 6.355 77.642 1.00 74.75 209 LYS A C 1
ATOM 1656 O O . LYS A 1 209 ? -46.757 6.120 78.723 1.00 74.75 209 LYS A O 1
ATOM 1661 N N . ASN A 1 210 ? -46.218 7.564 77.081 1.00 72.75 210 ASN A N 1
ATOM 1662 C CA . ASN A 1 210 ? -46.793 8.751 77.714 1.00 72.75 210 ASN A CA 1
ATOM 1663 C C . ASN A 1 210 ? -48.332 8.669 77.808 1.00 72.75 210 ASN A C 1
ATOM 1665 O O . ASN A 1 210 ? -48.919 8.942 78.853 1.00 72.75 210 ASN A O 1
ATOM 1669 N N . VAL A 1 211 ? -48.994 8.185 76.748 1.00 69.38 211 VAL A N 1
ATOM 1670 C CA . VAL A 1 211 ? -50.453 7.974 76.735 1.00 69.38 211 VAL A CA 1
ATOM 1671 C C . VAL A 1 211 ? -50.872 6.899 77.741 1.00 69.38 211 VAL A C 1
ATOM 1673 O O . VAL A 1 211 ? -51.809 7.128 78.508 1.00 69.38 211 VAL A O 1
ATOM 1676 N N . LYS A 1 212 ? -50.164 5.760 77.805 1.00 69.19 212 LYS A N 1
ATOM 1677 C CA . LYS A 1 212 ? -50.431 4.711 78.808 1.00 69.19 212 LYS A CA 1
ATOM 1678 C C . LYS A 1 212 ? -50.265 5.223 80.239 1.00 69.19 212 LYS A C 1
ATOM 1680 O O . LYS A 1 212 ? -51.113 4.912 81.070 1.00 69.19 212 LYS A O 1
ATOM 1685 N N . GLY A 1 213 ? -49.235 6.029 80.506 1.00 71.44 21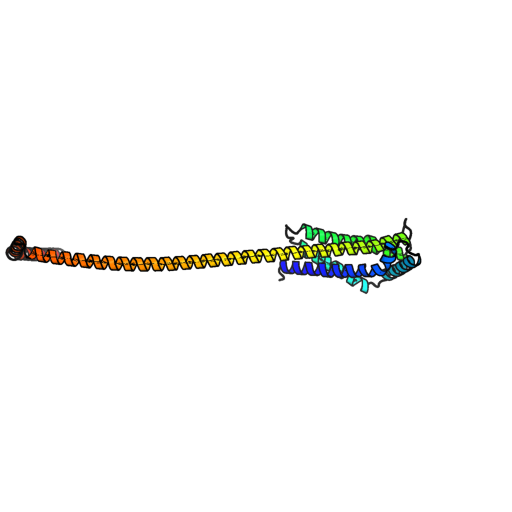3 GLY A N 1
ATOM 1686 C CA . GLY A 1 213 ? -49.050 6.686 81.805 1.00 71.44 213 GLY A CA 1
ATOM 1687 C C . GLY A 1 213 ? -50.250 7.556 82.186 1.00 71.44 213 GLY A C 1
ATOM 1688 O O . GLY A 1 213 ? -50.857 7.341 83.230 1.00 71.44 213 GLY A O 1
ATOM 1689 N N . SER A 1 214 ? -50.677 8.448 81.285 1.00 68.06 214 SER A N 1
ATOM 1690 C CA . SER A 1 214 ? -51.818 9.344 81.544 1.00 68.06 214 SER A CA 1
ATOM 1691 C C . SER A 1 214 ? -53.159 8.616 81.725 1.00 68.06 214 SER A C 1
ATOM 1693 O O . SER A 1 214 ? -54.023 9.058 82.484 1.00 68.06 214 SER A O 1
ATOM 1695 N N . LEU A 1 215 ? -53.356 7.491 81.025 1.00 66.06 215 LEU A N 1
ATOM 1696 C CA . LEU A 1 215 ? -54.571 6.684 81.130 1.00 66.06 215 LEU A CA 1
ATOM 1697 C C . LEU A 1 215 ? -54.604 5.900 82.444 1.00 66.06 215 LEU A C 1
ATOM 1699 O O . LEU A 1 215 ? -55.672 5.797 83.043 1.00 66.06 215 LEU A O 1
ATOM 1703 N N . SER A 1 216 ? -53.452 5.399 82.903 1.00 70.31 216 SER A N 1
ATOM 1704 C CA . SER A 1 216 ? -53.306 4.756 84.216 1.00 70.31 216 SER A CA 1
ATOM 1705 C C . SER A 1 216 ? -53.678 5.722 85.337 1.00 70.31 216 SER A C 1
ATOM 1707 O O . SER A 1 216 ? -54.518 5.411 86.176 1.00 70.31 216 SER A O 1
ATOM 1709 N N . GLU A 1 217 ? -53.138 6.937 85.285 1.00 72.25 217 GLU A N 1
ATOM 1710 C CA . GLU A 1 217 ? -53.373 7.971 86.292 1.00 72.25 217 GLU A CA 1
ATOM 1711 C C . GLU A 1 217 ? -54.843 8.435 86.317 1.00 72.25 217 GLU A C 1
ATOM 1713 O O . GLU A 1 217 ? -55.435 8.631 87.379 1.00 72.25 217 GLU A O 1
ATOM 1718 N N . ARG A 1 218 ? -55.503 8.541 85.152 1.00 71.81 218 ARG A N 1
ATOM 1719 C CA . ARG A 1 218 ? -56.956 8.808 85.086 1.00 71.81 218 ARG A CA 1
ATOM 1720 C C . ARG A 1 218 ? -57.802 7.650 85.603 1.00 71.81 218 ARG A C 1
ATOM 1722 O O . ARG A 1 218 ? -58.841 7.905 86.210 1.00 71.81 218 ARG A O 1
ATOM 1729 N N . ALA A 1 219 ? -57.403 6.408 85.338 1.00 68.38 219 ALA A N 1
ATOM 1730 C CA . ALA A 1 219 ? -58.125 5.229 85.803 1.00 68.38 219 ALA A CA 1
ATOM 1731 C C . ALA A 1 219 ? -58.048 5.096 87.329 1.00 68.38 219 ALA A C 1
ATOM 1733 O O . ALA A 1 219 ? -59.075 4.877 87.966 1.00 68.38 219 ALA A O 1
ATOM 1734 N N . GLU A 1 220 ? -56.873 5.311 87.921 1.00 71.19 220 GLU A N 1
ATOM 1735 C CA . GLU A 1 220 ? -56.688 5.309 89.377 1.00 71.19 220 GLU A CA 1
ATOM 1736 C C . GLU A 1 220 ? -57.534 6.394 90.053 1.00 71.19 220 GLU A C 1
ATOM 1738 O O . GLU A 1 220 ? -58.278 6.098 90.987 1.00 71.19 220 GLU A O 1
ATOM 1743 N N . ASN A 1 221 ? -57.544 7.613 89.504 1.00 75.50 221 ASN A N 1
ATOM 1744 C CA . ASN A 1 221 ? -58.393 8.700 90.001 1.00 75.50 221 ASN A CA 1
ATOM 1745 C C . ASN A 1 221 ? -59.901 8.401 89.887 1.00 75.50 221 ASN A C 1
ATOM 1747 O O . ASN A 1 221 ? -60.684 8.799 90.748 1.00 75.50 221 ASN A O 1
ATOM 1751 N N . LEU A 1 222 ? -60.338 7.704 88.833 1.00 74.31 222 LEU A N 1
ATOM 1752 C CA . LEU A 1 222 ? -61.736 7.284 88.679 1.00 74.31 222 LEU A CA 1
ATOM 1753 C C . LEU A 1 222 ? -62.125 6.200 89.689 1.00 74.31 222 LEU A C 1
ATOM 1755 O O . LEU A 1 222 ? -63.231 6.245 90.224 1.00 74.31 222 LEU A O 1
ATOM 1759 N N . VAL A 1 223 ? -61.227 5.253 89.963 1.00 69.81 223 VAL A N 1
ATOM 1760 C CA . VAL A 1 223 ? -61.444 4.190 90.954 1.00 69.81 223 VAL A CA 1
ATOM 1761 C C . VAL A 1 223 ? -61.490 4.766 92.371 1.00 69.81 223 VAL A C 1
ATOM 1763 O O . VAL A 1 223 ? -62.388 4.421 93.133 1.00 69.81 223 VAL A O 1
ATOM 1766 N N . GLU A 1 224 ? -60.586 5.684 92.713 1.00 73.62 224 GLU A N 1
ATOM 1767 C CA . GLU A 1 224 ? -60.620 6.453 93.969 1.00 73.62 224 GLU A CA 1
ATOM 1768 C C . GLU A 1 224 ? -61.958 7.189 94.149 1.00 73.62 224 GLU A C 1
ATOM 1770 O O . GLU A 1 224 ? -62.601 7.115 95.199 1.00 73.62 224 GLU A O 1
ATOM 1775 N N . ARG A 1 225 ? -62.443 7.841 93.087 1.00 72.56 225 ARG A N 1
ATOM 1776 C CA . ARG A 1 225 ? -63.721 8.561 93.110 1.00 72.56 225 ARG A CA 1
ATOM 1777 C C . ARG A 1 225 ? -64.933 7.631 93.207 1.00 72.56 225 ARG A C 1
ATOM 1779 O O . ARG A 1 225 ? -65.926 7.997 93.820 1.00 72.56 225 ARG A O 1
ATOM 1786 N N . ALA A 1 226 ? -64.854 6.435 92.627 1.00 69.00 226 ALA A N 1
ATOM 1787 C CA . ALA A 1 226 ? -65.913 5.432 92.710 1.00 69.00 226 ALA A CA 1
ATOM 1788 C C . ALA A 1 226 ? -66.004 4.790 94.104 1.00 69.00 226 ALA A C 1
ATOM 1790 O O . ALA A 1 226 ? -67.103 4.500 94.562 1.00 69.00 226 ALA A O 1
ATOM 1791 N N . LYS A 1 227 ? -64.875 4.620 94.805 1.00 69.06 227 LYS A N 1
ATOM 1792 C CA . LYS A 1 227 ? -64.846 4.103 96.188 1.00 69.06 227 LYS A CA 1
ATOM 1793 C C . LYS A 1 227 ? -65.485 5.046 97.206 1.00 69.06 227 LYS A C 1
ATOM 1795 O O . LYS A 1 227 ? -65.901 4.601 98.265 1.00 69.06 227 LYS A O 1
ATOM 1800 N N . THR A 1 228 ? -65.541 6.338 96.900 1.00 70.81 228 THR A N 1
ATOM 1801 C CA . THR A 1 228 ? -66.162 7.358 97.757 1.00 70.81 228 THR A CA 1
ATOM 1802 C C . THR A 1 228 ? -67.613 7.660 97.369 1.00 70.81 228 THR A C 1
ATOM 1804 O O . THR A 1 228 ? -68.249 8.501 98.004 1.00 70.81 228 THR A O 1
ATOM 1807 N N . ASP A 1 229 ? -68.159 6.979 96.350 1.00 71.38 229 ASP A N 1
ATOM 1808 C CA . ASP A 1 229 ? -69.552 7.138 95.937 1.00 71.38 229 ASP A CA 1
ATOM 1809 C C . ASP A 1 229 ? -70.469 6.226 96.780 1.00 71.38 229 ASP A C 1
ATOM 1811 O O . ASP A 1 229 ? -70.399 4.996 96.665 1.00 71.38 229 ASP A O 1
ATOM 1815 N N . PRO A 1 230 ? -71.381 6.793 97.592 1.00 70.44 230 PRO A N 1
ATOM 1816 C CA . PRO A 1 230 ? -72.251 6.022 98.481 1.00 70.44 230 PRO A CA 1
ATOM 1817 C C . PRO A 1 230 ? -73.178 5.043 97.742 1.00 70.44 230 PRO A C 1
ATOM 1819 O O . PRO A 1 230 ? -73.685 4.097 98.345 1.00 70.44 230 PRO A O 1
ATOM 1822 N N . LYS A 1 231 ? -73.405 5.224 96.432 1.00 72.75 231 LYS A N 1
ATOM 1823 C CA . LYS A 1 231 ? -74.197 4.280 95.624 1.00 72.75 231 LYS A CA 1
ATOM 1824 C C . LYS A 1 231 ? -73.437 2.996 95.292 1.00 72.75 231 LYS A C 1
ATOM 1826 O O . LYS A 1 231 ? -74.070 1.958 95.102 1.00 72.75 231 LYS A O 1
ATOM 1831 N N . VAL A 1 232 ? -72.109 3.064 95.195 1.00 67.62 232 VAL A N 1
ATOM 1832 C CA . VAL A 1 232 ? -71.257 1.911 94.870 1.00 67.62 232 VAL A CA 1
ATOM 1833 C C . VAL A 1 232 ? -71.118 1.008 96.093 1.00 67.62 232 VAL A C 1
ATOM 1835 O O . VAL A 1 232 ? -71.292 -0.201 95.972 1.00 67.62 232 VAL A O 1
ATOM 1838 N N . GLU A 1 233 ? -70.953 1.589 97.280 1.00 66.00 233 GLU A N 1
ATOM 1839 C CA . GLU A 1 233 ? -70.893 0.855 98.551 1.00 66.00 233 GLU A CA 1
ATOM 1840 C C . GLU A 1 233 ? -72.195 0.077 98.837 1.00 66.00 233 GLU A C 1
ATOM 1842 O O . GLU A 1 233 ? -72.167 -1.104 99.184 1.00 66.00 233 GLU A O 1
ATOM 1847 N N . GLN A 1 234 ? -73.358 0.687 98.574 1.00 67.75 234 GLN A N 1
ATOM 1848 C CA . GLN A 1 234 ? -74.656 0.002 98.678 1.00 67.75 234 GLN A CA 1
ATOM 1849 C C . GLN A 1 234 ? -74.814 -1.154 97.677 1.00 67.75 234 GLN A C 1
ATOM 1851 O O . GLN A 1 234 ? -75.475 -2.155 97.972 1.00 67.75 234 GLN A O 1
ATOM 1856 N N . ALA A 1 235 ? -74.235 -1.024 96.481 1.00 68.06 235 ALA A N 1
ATOM 1857 C CA . ALA A 1 235 ? -74.277 -2.069 95.463 1.00 68.06 235 ALA A CA 1
ATOM 1858 C C . ALA A 1 235 ? -73.338 -3.241 95.801 1.00 68.06 235 ALA A C 1
ATOM 1860 O O . ALA A 1 235 ? -73.712 -4.397 95.577 1.00 68.06 235 ALA A O 1
ATOM 1861 N N . GLU A 1 236 ? -72.159 -2.963 96.365 1.00 69.38 236 GLU A N 1
ATOM 1862 C CA . GLU A 1 236 ? -71.217 -3.985 96.835 1.00 69.38 236 GLU A CA 1
ATOM 1863 C C . GLU A 1 236 ? -71.796 -4.795 98.003 1.00 69.38 236 GLU A C 1
ATOM 1865 O O . GLU A 1 236 ? -71.773 -6.030 97.954 1.00 69.38 236 GLU A O 1
ATOM 1870 N N . ASP A 1 237 ? -72.420 -4.135 98.984 1.00 70.12 237 ASP A N 1
ATOM 1871 C CA . ASP A 1 237 ? -73.074 -4.808 100.114 1.00 70.12 237 ASP A CA 1
ATOM 1872 C C . ASP A 1 237 ? -74.242 -5.703 99.653 1.00 70.12 237 ASP A C 1
ATOM 1874 O O . ASP A 1 237 ? -74.357 -6.870 100.043 1.00 70.12 237 ASP A O 1
ATOM 1878 N N . TYR A 1 238 ? -75.070 -5.219 98.717 1.00 70.06 238 TYR A N 1
ATOM 1879 C CA . TYR A 1 238 ? -76.134 -6.030 98.116 1.00 70.06 238 TYR A CA 1
ATOM 1880 C C . TYR A 1 238 ? -75.586 -7.264 97.380 1.00 70.06 238 TYR A C 1
ATOM 1882 O O . TYR A 1 238 ? -76.176 -8.352 97.448 1.00 70.06 238 TYR A O 1
ATOM 1890 N N . TYR A 1 239 ? -74.467 -7.124 96.664 1.00 68.06 239 TYR A N 1
ATOM 1891 C CA . TYR A 1 239 ? -73.878 -8.232 95.920 1.00 68.06 239 TYR A CA 1
ATOM 1892 C C . TYR A 1 239 ? -73.306 -9.306 96.854 1.00 68.06 239 TYR A C 1
ATOM 1894 O O . TYR A 1 239 ? -73.632 -10.489 96.692 1.00 68.06 239 TYR A O 1
ATOM 1902 N N . GLU A 1 240 ? -72.515 -8.903 97.852 1.00 73.88 240 GLU A N 1
ATOM 1903 C CA . GLU A 1 240 ? -71.897 -9.812 98.822 1.00 73.88 240 GLU A CA 1
ATOM 1904 C C . GLU A 1 240 ? -72.941 -10.531 99.680 1.00 73.88 240 GLU A C 1
ATOM 1906 O O . GLU A 1 240 ? -72.909 -11.763 99.782 1.00 73.88 240 GLU A O 1
ATOM 1911 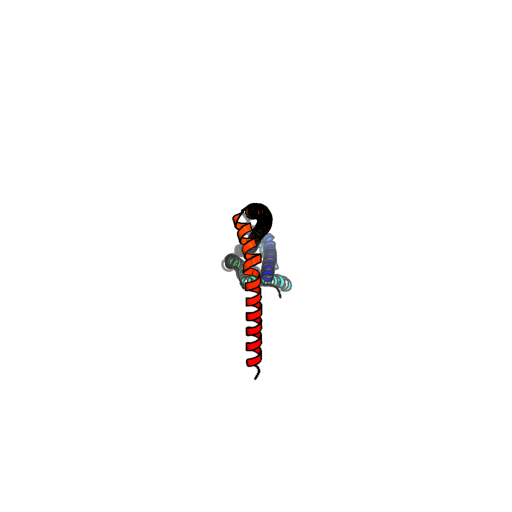N N . ASN A 1 241 ? -73.926 -9.802 100.210 1.00 69.44 241 ASN A N 1
ATOM 1912 C CA . ASN A 1 241 ? -74.888 -10.379 101.146 1.00 69.44 241 ASN A CA 1
ATOM 1913 C C . ASN A 1 241 ? -76.080 -11.074 100.470 1.00 69.44 241 ASN A C 1
ATOM 1915 O O . ASN A 1 241 ? -76.638 -12.015 101.041 1.00 69.44 241 ASN A O 1
ATOM 1919 N N . LYS A 1 242 ? -76.479 -10.673 99.252 1.00 65.12 242 LYS A N 1
ATOM 1920 C CA . LYS A 1 242 ? -77.725 -11.165 98.626 1.00 65.12 242 LYS A CA 1
ATOM 1921 C C . LYS A 1 242 ? -77.530 -11.980 97.348 1.00 65.12 242 LYS A C 1
ATOM 1923 O O . LYS A 1 242 ? -78.244 -12.964 97.131 1.00 65.12 242 LYS A O 1
ATOM 1928 N N . MET A 1 243 ? -76.576 -11.616 96.491 1.00 66.81 243 MET A N 1
ATOM 1929 C CA . MET A 1 243 ? -76.391 -12.299 95.201 1.00 66.81 243 MET A CA 1
ATOM 1930 C C . MET A 1 243 ? -75.363 -13.431 95.247 1.00 66.81 243 MET A C 1
ATOM 1932 O O . MET A 1 243 ? -75.577 -14.476 94.628 1.00 66.81 243 MET A O 1
ATOM 1936 N N . LYS A 1 244 ? -74.262 -13.270 95.984 1.00 75.00 244 LYS A N 1
ATOM 1937 C CA . LYS A 1 244 ? -73.103 -14.172 95.902 1.00 75.00 244 LYS A CA 1
ATOM 1938 C C . LYS A 1 244 ? -73.419 -15.622 96.280 1.00 75.00 244 LYS A C 1
ATOM 1940 O O . LYS A 1 244 ? -72.990 -16.551 95.590 1.00 75.00 244 LYS A O 1
ATOM 1945 N N . SER A 1 245 ? -74.222 -15.839 97.324 1.00 66.00 245 SER A N 1
ATOM 1946 C CA . SER A 1 245 ? -74.625 -17.191 97.748 1.00 66.00 245 SER A CA 1
ATOM 1947 C C . SER A 1 245 ? -75.576 -17.861 96.741 1.00 66.00 245 SER A C 1
ATOM 1949 O O . SER A 1 245 ? -75.442 -19.054 96.452 1.00 66.00 245 SER A O 1
ATOM 1951 N N . SER A 1 246 ? -76.475 -17.075 96.141 1.00 66.75 246 SER A N 1
ATOM 1952 C CA . SER A 1 246 ? -77.438 -17.483 95.112 1.00 66.75 246 SER A CA 1
ATOM 1953 C C . SER A 1 246 ? -76.735 -17.915 93.823 1.00 66.75 246 SER A C 1
ATOM 1955 O O . SER A 1 246 ? -77.038 -18.965 93.252 1.00 66.75 246 SER A O 1
ATOM 1957 N N . ILE A 1 247 ? -75.735 -17.138 93.402 1.00 71.00 247 ILE A N 1
ATOM 1958 C CA . ILE A 1 247 ? -74.913 -17.420 92.222 1.00 71.00 247 ILE A CA 1
ATOM 1959 C C . ILE A 1 247 ? -74.078 -18.687 92.443 1.00 71.00 247 ILE A C 1
ATOM 1961 O O . ILE A 1 247 ? -74.022 -19.541 91.556 1.00 71.00 247 ILE A O 1
ATOM 1965 N N . LYS A 1 248 ? -73.493 -18.863 93.636 1.00 72.50 248 LYS A N 1
ATOM 1966 C CA . LYS A 1 248 ? -72.723 -20.069 93.975 1.00 72.50 248 LYS A CA 1
ATOM 1967 C C . LYS A 1 248 ? -73.594 -21.330 93.938 1.00 72.50 248 LYS A C 1
ATOM 1969 O O . LYS A 1 248 ? -73.237 -22.290 93.263 1.00 72.50 248 LYS A O 1
ATOM 1974 N N . LYS A 1 249 ? -74.790 -21.293 94.541 1.00 69.50 249 LYS A N 1
ATOM 1975 C CA . LYS A 1 249 ? -75.758 -22.407 94.483 1.00 69.50 249 LYS A CA 1
ATOM 1976 C C . LYS A 1 249 ? -76.193 -22.748 93.057 1.00 69.50 249 LYS A C 1
ATOM 1978 O O . LYS A 1 249 ? -76.288 -23.926 92.716 1.00 69.50 249 LYS A O 1
ATOM 1983 N N . ASN A 1 250 ? -76.454 -21.743 92.221 1.00 71.06 250 ASN A N 1
ATOM 1984 C CA . ASN A 1 250 ? -76.844 -21.972 90.828 1.00 71.06 250 ASN A CA 1
ATOM 1985 C C . ASN A 1 250 ? -75.704 -22.561 89.994 1.00 71.06 250 ASN A C 1
ATOM 1987 O O . ASN A 1 250 ? -75.955 -23.440 89.170 1.00 71.06 250 ASN A O 1
ATOM 1991 N N . LYS A 1 251 ? -74.460 -22.136 90.241 1.00 71.19 251 LYS A N 1
ATOM 1992 C CA . LYS A 1 251 ? -73.272 -22.694 89.588 1.00 71.19 251 LYS A CA 1
ATOM 1993 C C . LYS A 1 251 ? -73.045 -24.157 89.988 1.00 71.19 251 LYS A C 1
ATOM 1995 O O . LYS A 1 251 ? -72.915 -25.009 89.114 1.00 71.19 251 LYS A O 1
ATOM 2000 N N . ASP A 1 252 ? -73.158 -24.472 91.278 1.00 73.81 252 ASP A N 1
ATOM 2001 C CA . ASP A 1 252 ? -73.029 -25.846 91.783 1.00 73.81 252 ASP A CA 1
ATOM 2002 C C . ASP A 1 252 ? -74.143 -26.773 91.250 1.00 73.81 252 ASP A C 1
ATOM 2004 O O . ASP A 1 252 ? -73.901 -27.939 90.920 1.00 73.81 252 ASP A O 1
ATOM 2008 N N . ASN A 1 253 ? -75.373 -26.262 91.110 1.00 69.06 253 ASN A N 1
ATOM 2009 C CA . ASN A 1 253 ? -76.486 -27.000 90.501 1.00 69.06 253 ASN A CA 1
ATOM 2010 C C . ASN A 1 253 ? -76.304 -27.206 88.990 1.00 69.06 253 ASN A C 1
ATOM 2012 O O . ASN A 1 253 ? -76.614 -28.288 88.481 1.00 69.06 253 ASN A O 1
ATOM 2016 N N . ALA A 1 254 ? -75.794 -26.204 88.269 1.00 68.88 254 ALA A N 1
ATOM 2017 C CA . ALA A 1 254 ? -75.479 -26.321 86.848 1.00 68.88 254 ALA A CA 1
ATOM 2018 C C . ALA A 1 254 ? -74.391 -27.380 86.604 1.00 68.88 254 ALA A C 1
ATOM 2020 O O . ALA A 1 254 ? -74.557 -28.237 85.731 1.00 68.88 254 ALA A O 1
ATOM 2021 N N . ASP A 1 255 ? -73.352 -27.409 87.440 1.00 69.31 255 ASP A N 1
ATOM 2022 C CA . ASP A 1 255 ? -72.267 -28.390 87.351 1.00 69.31 255 ASP A CA 1
ATOM 2023 C C . ASP A 1 255 ? -72.730 -29.817 87.698 1.00 69.31 255 ASP A C 1
ATOM 2025 O O . ASP A 1 255 ? -72.344 -30.783 87.027 1.00 69.31 255 ASP A O 1
ATOM 2029 N N . LYS A 1 256 ? -73.636 -29.983 88.675 1.00 68.75 256 LYS A N 1
ATOM 2030 C CA . LYS A 1 256 ? -74.280 -31.284 88.953 1.00 68.75 256 LYS A CA 1
ATOM 2031 C C . LYS A 1 256 ? -75.141 -31.767 87.780 1.00 68.75 256 LYS A C 1
ATOM 2033 O O . LYS A 1 256 ? -75.081 -32.944 87.414 1.00 68.75 256 LYS A O 1
ATOM 2038 N N . LYS A 1 257 ? -75.902 -30.868 87.143 1.00 66.25 257 LYS A N 1
ATOM 2039 C CA . LYS A 1 257 ? -76.740 -31.181 85.970 1.00 66.25 257 LYS A CA 1
ATOM 2040 C C . LYS A 1 257 ? -75.892 -31.543 84.743 1.00 66.25 257 LYS A C 1
ATOM 2042 O O . LYS A 1 257 ? -76.249 -32.457 83.997 1.00 66.25 257 LYS A O 1
ATOM 2047 N N . ALA A 1 258 ? -74.746 -30.883 84.566 1.00 64.56 258 ALA A N 1
ATOM 2048 C CA . ALA A 1 258 ? -73.775 -31.197 83.521 1.00 64.56 258 ALA A CA 1
ATOM 2049 C C . ALA A 1 258 ? -73.119 -32.576 83.727 1.00 64.56 258 ALA A C 1
ATOM 2051 O O . ALA A 1 258 ? -72.994 -33.339 82.767 1.00 64.56 258 ALA A O 1
ATOM 2052 N N . LYS A 1 259 ? -72.777 -32.950 84.971 1.00 64.56 259 LYS A N 1
ATOM 2053 C CA . LYS A 1 259 ? -72.247 -34.290 85.300 1.00 64.56 259 LYS A CA 1
ATOM 2054 C C . LYS A 1 259 ? -73.273 -35.410 85.082 1.00 64.56 259 LYS A C 1
ATOM 2056 O O . LYS A 1 259 ? -72.930 -36.430 84.492 1.00 64.56 259 LYS A O 1
ATOM 2061 N N . SER A 1 260 ? -74.537 -35.204 85.463 1.00 60.69 260 SER A N 1
ATOM 2062 C CA . SER A 1 260 ? -75.632 -36.169 85.235 1.00 60.69 260 SER A CA 1
ATOM 2063 C C . SER A 1 260 ? -75.862 -36.469 83.744 1.00 60.69 260 SER A C 1
ATOM 2065 O O . SER A 1 260 ? -75.951 -37.631 83.347 1.00 60.69 260 SER A O 1
ATOM 2067 N N . ARG A 1 261 ? -75.869 -35.435 82.890 1.00 59.22 261 ARG A N 1
ATOM 2068 C CA . ARG A 1 261 ? -75.992 -35.594 81.427 1.00 59.22 261 ARG A CA 1
ATOM 2069 C C . ARG A 1 261 ? -74.813 -36.335 80.790 1.00 59.22 261 ARG A C 1
ATOM 2071 O O . ARG A 1 261 ? -74.981 -36.925 79.729 1.00 59.22 261 ARG A O 1
ATOM 2078 N N . ARG A 1 262 ? -73.633 -36.308 81.418 1.00 58.69 262 ARG A N 1
ATOM 2079 C CA . ARG A 1 262 ? -72.425 -36.984 80.922 1.00 58.69 262 ARG A CA 1
ATOM 2080 C C . ARG A 1 262 ? -72.429 -38.491 81.204 1.00 58.69 262 ARG A C 1
ATOM 2082 O O . ARG A 1 262 ? -71.895 -39.236 80.391 1.00 58.69 262 ARG A O 1
ATOM 2089 N N . ASN A 1 263 ? -73.057 -38.933 82.298 1.00 59.91 263 ASN A N 1
ATOM 2090 C CA . ASN A 1 263 ? -73.171 -40.359 82.638 1.00 59.91 263 ASN A CA 1
ATOM 2091 C C . ASN A 1 263 ? -74.279 -41.072 81.852 1.00 59.91 263 ASN A C 1
ATOM 2093 O O . ASN A 1 263 ? -74.082 -42.201 81.432 1.00 59.91 263 ASN A O 1
ATOM 2097 N N . LYS A 1 264 ? -75.388 -40.387 81.544 1.00 58.19 264 LYS A N 1
ATOM 2098 C CA . LYS A 1 264 ? -76.504 -40.943 80.750 1.00 58.19 264 LYS A CA 1
ATOM 2099 C C . LYS A 1 264 ? -76.191 -41.172 79.260 1.00 58.19 264 LYS A C 1
ATOM 2101 O O . LYS A 1 264 ? -77.058 -41.596 78.514 1.00 58.19 264 LYS A O 1
ATOM 2106 N N . LYS A 1 265 ? -74.988 -40.799 78.815 1.00 57.41 265 LYS A N 1
ATOM 2107 C CA . LYS A 1 265 ? -74.506 -40.912 77.428 1.00 57.41 265 LYS A CA 1
ATOM 2108 C C . LYS A 1 265 ? -73.489 -42.056 77.253 1.00 57.41 265 LYS A C 1
ATOM 2110 O O . LYS A 1 265 ? -72.855 -42.127 76.206 1.00 57.41 265 LYS A O 1
ATOM 2115 N N . LYS A 1 266 ? -73.263 -42.852 78.309 1.00 57.16 266 LYS A N 1
ATOM 2116 C CA . LYS A 1 266 ? -72.296 -43.964 78.378 1.00 57.16 266 LYS A CA 1
ATOM 2117 C C . LYS A 1 266 ? -72.946 -45.344 78.606 1.00 57.16 266 LYS A C 1
ATOM 2119 O O . LYS A 1 266 ? -72.206 -46.320 78.661 1.00 57.16 266 LYS A O 1
ATOM 2124 N N . GLU A 1 267 ? -74.271 -45.405 78.727 1.00 48.09 267 GLU A N 1
ATOM 2125 C CA . GLU A 1 267 ? -75.097 -46.620 78.588 1.00 48.09 267 GLU A CA 1
ATOM 2126 C C . GLU A 1 267 ? -75.801 -46.566 77.230 1.00 48.09 267 GLU A C 1
ATOM 2128 O O . GLU A 1 267 ? -75.935 -47.633 76.598 1.00 48.09 267 GLU A O 1
#

Mean predicted aligned error: 14.43 Å

Radius of gyration: 53.9 Å; Cα contacts (8 Å, |Δi|>4): 164; chains: 1; bounding box: 102×69×134 Å

Sequence (267 aa):
MLGYKEACTLGMGLVLCASSFIIGVFYSNQIYDYRLLFPKESTQADFDNALRHYQTVSKTPVPVMVPLGVVTAIGLIGHLIRIYKPNPDLRNFEYASLGLYFFGICVFLTNIKTGLVCSNTHEWGEVTENQGLAVLGSSNIILIIFFIGVLLLQGGLWYTHWDHQVRLKKFYEEEARDAEKRRQAAQEKAKAAEKADASQEILTEKAQKNVKGSLSERAENLVERAKTDPKVEQAEDYYENKMKSSIKKNKDNADKKAKSRRNKKKE